Protein AF-F2U493-F1 (afdb_monomer_lite)

Foldseek 3Di:
DPVVVVVVVVVVVVVVVVPDQAFDFDQDPVRDTDTHGPDPPDFDQDPHDGPVVVVVVVVVVVVVVVVVVVVVVVVVVVVLVVVLVVCLVVLNPCNCVSDVVVCVVVQWDWDQPPPNSVNPIWTFAKKAFQAQDQPQAQVVLVVQQDPDWDDGSPDLDITGDSQQQFFFQKKKKAKPVRWIFIFGRLRVRGHRNVVSVPADFQDPPDFSKTDTPDTDADDDPQFFASIKTAQHQAPPPDPWGTFGDIFGADPPRHTQEQHNPDQGGGPTHPPDDDDCNFCHRHGRTHPDDHSIMMTMIGD

Secondary structure (DSSP, 8-state):
--HHHHHHHHHHHHHHHTTS---EEEE-TTS-EEEE-SSTTS--EETTEEHHHHHHHHHHHHHHHHHHHHHHHHHHHHHHHHHHHHHHHTT---HHHH-HHHHHHTT--EE-SSTTTTTS-EEEEEEEE-SS---S-TT-HHHHHS---BS-SSSSS-EE-GGGGS--S-EEEEETTS-EEEETTSSTT--HHHHHHHS-SSB-SS--EE--SEEE----TTPPPS-EEESBPP--SSSPPPP-SEEEEEGGGEEE-SS--STTSSS---SSS-----S-STTS-SPPPTT-EEEEEE-

Organism: Salpingoeca rosetta (strain ATCC 50818 / BSB-021) (NCBI:txid946362)

Radius of gyration: 37.13 Å; chains: 1; bounding box: 102×48×107 Å

Structure (mmCIF, N/CA/C/O backbone):
data_AF-F2U493-F1
#
_entry.id   AF-F2U493-F1
#
loop_
_atom_site.group_PDB
_atom_site.id
_atom_site.type_symbol
_atom_site.label_atom_id
_atom_site.label_alt_id
_atom_site.label_comp_id
_atom_site.label_asym_id
_atom_site.label_entity_id
_atom_site.label_seq_id
_atom_site.pdbx_PDB_ins_code
_atom_site.Cartn_x
_atom_site.Cartn_y
_atom_site.Cartn_z
_atom_site.occupancy
_atom_site.B_iso_or_equiv
_atom_site.auth_seq_id
_atom_site.auth_comp_id
_atom_site.auth_asym_id
_atom_site.auth_atom_id
_atom_site.pdbx_PDB_model_num
ATOM 1 N N . MET A 1 1 ? -74.660 17.814 80.418 1.00 48.59 1 MET A N 1
ATOM 2 C CA . MET A 1 1 ? -73.242 17.849 80.848 1.00 48.59 1 MET A CA 1
ATOM 3 C C . MET A 1 1 ? -72.305 16.947 80.026 1.00 48.59 1 MET A C 1
ATOM 5 O O . MET A 1 1 ? -71.136 16.863 80.357 1.00 48.59 1 MET A O 1
ATOM 9 N N . THR A 1 2 ? -72.744 16.334 78.919 1.00 44.41 2 THR A N 1
ATOM 10 C CA . THR A 1 2 ? -71.912 15.434 78.084 1.00 44.41 2 THR A CA 1
ATOM 11 C C . THR A 1 2 ? -71.325 16.088 76.825 1.00 44.41 2 THR A C 1
ATOM 13 O O . THR A 1 2 ? -70.341 15.598 76.289 1.00 44.41 2 THR A O 1
ATOM 16 N N . LYS A 1 3 ? -71.855 17.234 76.371 1.00 41.31 3 LYS A N 1
ATOM 17 C CA . LYS A 1 3 ? -71.354 17.938 75.170 1.00 41.31 3 LYS A CA 1
ATOM 18 C C . LYS A 1 3 ? -70.096 18.789 75.409 1.00 41.31 3 LYS A C 1
ATOM 20 O O . LYS A 1 3 ? -69.370 19.062 74.465 1.00 41.31 3 LYS A O 1
ATOM 25 N N . MET A 1 4 ? -69.811 19.168 76.658 1.00 44.09 4 MET A N 1
ATOM 26 C CA . MET A 1 4 ? -68.617 19.959 77.002 1.00 44.09 4 MET A CA 1
ATOM 27 C C . MET A 1 4 ? -67.343 19.109 77.122 1.00 44.09 4 MET A C 1
ATOM 29 O O . MET A 1 4 ? -66.263 19.606 76.832 1.00 44.09 4 MET A O 1
ATOM 33 N N . PHE A 1 5 ? -67.455 17.821 77.461 1.00 50.62 5 PHE A N 1
ATOM 34 C CA . PHE A 1 5 ? -66.285 16.940 77.567 1.00 50.62 5 PHE A CA 1
ATOM 35 C C . PHE A 1 5 ? -65.708 16.538 76.203 1.00 50.62 5 PHE A C 1
ATOM 37 O O . PHE A 1 5 ? -64.490 16.463 76.073 1.00 50.62 5 PHE A O 1
ATOM 44 N N . ALA A 1 6 ? -66.553 16.363 75.180 1.00 49.72 6 ALA A N 1
ATOM 45 C CA . ALA A 1 6 ? -66.119 15.994 73.829 1.00 49.72 6 ALA A CA 1
ATOM 46 C C . ALA A 1 6 ? -65.358 17.123 73.107 1.00 49.72 6 ALA A C 1
ATOM 48 O O . ALA A 1 6 ? -64.403 16.864 72.382 1.00 49.72 6 ALA A O 1
ATOM 49 N N . ALA A 1 7 ? -65.736 18.386 73.335 1.00 51.41 7 ALA A N 1
ATOM 50 C CA . ALA A 1 7 ? -65.049 19.529 72.731 1.00 51.41 7 ALA A CA 1
ATOM 51 C C . ALA A 1 7 ? -63.642 19.736 73.320 1.00 51.41 7 ALA A C 1
ATOM 53 O O . ALA A 1 7 ? -62.703 20.034 72.590 1.00 51.41 7 ALA A O 1
ATOM 54 N N . VAL A 1 8 ? -63.472 19.513 74.628 1.00 61.00 8 VAL A N 1
ATOM 55 C CA . VAL A 1 8 ? -62.172 19.667 75.302 1.00 61.00 8 VAL A CA 1
ATOM 56 C C . VAL A 1 8 ? -61.206 18.536 74.931 1.00 61.00 8 VAL A C 1
ATOM 58 O O . VAL A 1 8 ? -60.018 18.790 74.754 1.00 61.00 8 VAL A O 1
ATOM 61 N N . THR A 1 9 ? -61.696 17.308 74.723 1.00 58.12 9 THR A N 1
ATOM 62 C CA . THR A 1 9 ? -60.850 16.198 74.242 1.00 58.12 9 THR A CA 1
ATOM 63 C C . THR A 1 9 ? -60.440 16.365 72.780 1.00 58.12 9 THR A C 1
ATOM 65 O O . THR A 1 9 ? -59.296 16.069 72.449 1.00 58.12 9 THR A O 1
ATOM 68 N N . LEU A 1 10 ? -61.313 16.901 71.919 1.00 53.25 10 LEU A N 1
ATOM 69 C CA . LEU A 1 10 ? -60.969 17.184 70.521 1.00 53.25 10 LEU A CA 1
ATOM 70 C C . LEU A 1 10 ? -59.916 18.300 70.407 1.00 53.25 10 LEU A C 1
ATOM 72 O O . LEU A 1 10 ? -58.981 18.181 69.624 1.00 53.25 10 LEU A O 1
ATOM 76 N N . VAL A 1 11 ? -60.028 19.357 71.221 1.00 58.56 11 VAL A N 1
ATOM 77 C CA . VAL A 1 11 ? -59.059 20.469 71.238 1.00 58.56 11 VAL A CA 1
ATOM 78 C C . VAL A 1 11 ? -57.709 20.029 71.812 1.00 58.56 11 VAL A C 1
ATOM 80 O O . VAL A 1 11 ? -56.676 20.407 71.272 1.00 58.56 11 VAL A O 1
ATOM 83 N N . LEU A 1 12 ? -57.686 19.169 72.836 1.00 56.34 12 LEU A N 1
ATOM 84 C CA . LEU A 1 12 ? -56.435 18.608 73.361 1.00 56.34 12 LEU A CA 1
ATOM 85 C C . LEU A 1 12 ? -55.773 17.621 72.384 1.00 56.34 12 LEU A C 1
ATOM 87 O O . LEU A 1 12 ? -54.551 17.638 72.257 1.00 56.34 12 LEU A O 1
ATOM 91 N N . ALA A 1 13 ? -56.556 16.827 71.645 1.00 52.78 13 ALA A N 1
ATOM 92 C CA . ALA A 1 13 ? -56.040 15.960 70.582 1.00 52.78 13 ALA A CA 1
ATOM 93 C C . ALA A 1 13 ? -55.496 16.764 69.383 1.00 52.78 13 ALA A C 1
ATOM 95 O O . ALA A 1 13 ? -54.455 16.417 68.829 1.00 52.78 13 ALA A O 1
ATOM 96 N N . LEU A 1 14 ? -56.146 17.877 69.023 1.00 52.59 14 LEU A N 1
ATOM 97 C CA . LEU A 1 14 ? -55.679 18.791 67.973 1.00 52.59 14 LEU A CA 1
ATOM 98 C C . LEU A 1 14 ? -54.444 19.602 68.403 1.00 52.59 14 LEU A C 1
ATOM 100 O O . LEU A 1 14 ? -53.561 19.836 67.584 1.00 52.59 14 LEU A O 1
ATOM 104 N N . CYS A 1 15 ? -54.321 19.966 69.684 1.00 49.84 15 CYS A N 1
ATOM 105 C CA . CYS A 1 15 ? -53.108 20.593 70.220 1.00 49.84 15 CYS A CA 1
ATOM 106 C C . CYS A 1 15 ? -51.917 19.624 70.303 1.00 49.84 15 CYS A C 1
ATOM 108 O O . CYS A 1 15 ? -50.780 20.069 70.187 1.00 49.84 15 CYS A O 1
ATOM 110 N N . TRP A 1 16 ? -52.147 18.316 70.456 1.00 50.25 16 TRP A N 1
ATOM 111 C CA . TRP A 1 16 ? -51.077 17.310 70.394 1.00 50.25 16 TRP A CA 1
ATOM 112 C C . TRP A 1 16 ? -50.557 17.075 68.968 1.00 50.25 16 TRP A C 1
ATOM 114 O O . TRP A 1 16 ? -49.369 16.820 68.792 1.00 50.25 16 TRP A O 1
ATOM 124 N N . LEU A 1 17 ? -51.401 17.241 67.944 1.00 46.03 17 LEU A N 1
ATOM 125 C CA . LEU A 1 17 ? -50.988 17.191 66.532 1.00 46.03 17 LEU A CA 1
ATOM 126 C C . LEU A 1 17 ? -50.203 18.437 66.078 1.00 46.03 17 LEU A C 1
ATOM 128 O O . LEU A 1 17 ? -49.481 18.369 65.089 1.00 46.03 17 LEU A O 1
ATOM 132 N N . ALA A 1 18 ? -50.303 19.555 66.804 1.00 47.12 18 ALA A N 1
ATOM 133 C CA . ALA A 1 18 ? -49.623 20.814 66.479 1.00 47.12 18 ALA A CA 1
ATOM 134 C C . ALA A 1 18 ? -48.226 20.973 67.121 1.00 47.12 18 ALA A C 1
ATOM 136 O O . ALA A 1 18 ? -47.561 21.978 66.884 1.00 47.12 18 ALA A O 1
ATOM 137 N N . CYS A 1 19 ? -47.776 19.998 67.920 1.00 45.44 19 CYS A N 1
ATOM 138 C CA . CYS A 1 19 ? -46.483 20.027 68.618 1.00 45.44 19 CYS A CA 1
ATOM 139 C C . CYS A 1 19 ? -45.485 18.970 68.116 1.00 45.44 19 CYS A C 1
ATOM 141 O O . CYS A 1 19 ? -44.508 18.680 68.805 1.00 45.44 19 CYS A O 1
ATOM 143 N N . VAL A 1 20 ? -45.698 18.395 66.930 1.00 53.00 20 VAL A N 1
ATOM 144 C CA . VAL A 1 20 ? -44.609 17.705 66.225 1.00 53.00 20 VAL A CA 1
ATOM 145 C C . VAL A 1 20 ? -43.801 18.798 65.517 1.00 53.00 20 VAL A C 1
ATOM 147 O O . VAL A 1 20 ? -44.415 19.573 64.784 1.00 53.00 20 VAL A O 1
ATOM 150 N N . PRO A 1 21 ? -42.478 18.931 65.741 1.00 55.22 21 PRO A N 1
ATOM 151 C CA . PRO A 1 21 ? -41.644 19.893 65.022 1.00 55.22 21 PRO A CA 1
ATOM 152 C C . PRO A 1 21 ? -41.795 19.638 63.520 1.00 55.22 21 PRO A C 1
ATOM 154 O O . PRO A 1 21 ? -41.327 18.634 62.991 1.00 55.22 21 PRO A O 1
ATOM 157 N N . GLY A 1 22 ? -42.592 20.485 62.872 1.00 54.22 22 GLY A N 1
ATOM 158 C CA . GLY A 1 22 ? -43.127 20.225 61.546 1.00 54.22 22 GLY A CA 1
ATOM 159 C C . GLY A 1 22 ? -42.082 20.485 60.476 1.00 54.22 22 GLY A C 1
ATOM 160 O O . GLY A 1 22 ? -41.456 21.544 60.461 1.00 54.22 22 GLY A O 1
ATOM 161 N N . ALA A 1 23 ? -41.927 19.531 59.562 1.00 58.34 23 ALA A N 1
ATOM 162 C CA . ALA A 1 23 ? -41.201 19.740 58.322 1.00 58.34 23 ALA A CA 1
ATOM 163 C C . ALA A 1 23 ? -41.760 20.980 57.600 1.00 58.34 23 ALA A C 1
ATOM 165 O O . ALA A 1 23 ? -42.966 21.082 57.356 1.00 58.34 23 ALA A O 1
ATOM 166 N N . ILE A 1 24 ? -40.893 21.939 57.277 1.00 71.00 24 ILE A N 1
ATOM 167 C CA . ILE A 1 24 ? -41.276 23.131 56.520 1.00 71.00 24 ILE A CA 1
ATOM 168 C C . ILE A 1 24 ? -41.187 22.777 55.039 1.00 71.00 24 ILE A C 1
ATOM 170 O O . ILE A 1 24 ? -40.100 22.506 54.533 1.00 71.00 24 ILE A O 1
ATOM 174 N N . LEU A 1 25 ? -42.324 22.800 54.346 1.00 65.25 25 LEU A N 1
ATOM 175 C CA . LEU A 1 25 ? -42.384 22.736 52.888 1.00 65.25 25 LEU A CA 1
ATOM 176 C C . LEU A 1 25 ? -42.193 24.151 52.339 1.00 65.25 25 LEU A C 1
ATOM 178 O O . LEU A 1 25 ? -42.996 25.041 52.625 1.00 65.25 25 LEU A O 1
ATOM 182 N N . ARG A 1 26 ? -41.133 24.375 51.566 1.00 77.94 26 ARG A N 1
ATOM 183 C CA . ARG A 1 26 ? -40.866 25.651 50.900 1.00 77.94 26 ARG A CA 1
ATOM 184 C C . ARG A 1 26 ? -40.518 25.398 49.446 1.00 77.94 26 ARG A C 1
ATOM 186 O O . ARG A 1 26 ? -39.638 24.604 49.167 1.00 77.94 26 ARG A O 1
ATOM 193 N N . GLU A 1 27 ? -41.166 26.096 48.532 1.00 71.81 27 GLU A N 1
ATOM 194 C CA . GLU A 1 27 ? -40.738 26.125 47.137 1.00 71.81 27 GLU A CA 1
ATOM 195 C C . GLU A 1 27 ? -39.590 27.137 46.990 1.00 71.81 27 GLU A C 1
ATOM 197 O O . GLU A 1 27 ? -39.661 28.242 47.545 1.00 71.81 27 GLU A O 1
ATOM 202 N N . ASP A 1 28 ? -38.495 26.745 46.341 1.00 82.12 28 ASP A N 1
ATOM 203 C CA . ASP A 1 28 ? -37.402 27.664 46.025 1.00 82.12 28 ASP A CA 1
ATOM 204 C C . ASP A 1 28 ? -37.716 28.534 44.799 1.00 82.12 28 ASP A C 1
ATOM 206 O O . ASP A 1 28 ? -38.781 28.446 44.188 1.00 82.12 28 ASP A O 1
ATOM 210 N N . ASN A 1 29 ? -36.787 29.425 44.452 1.00 88.25 29 ASN A N 1
ATOM 211 C CA . ASN A 1 29 ? -36.971 30.357 43.339 1.00 88.25 29 ASN A CA 1
ATOM 212 C C . ASN A 1 29 ? -36.984 29.665 41.961 1.00 88.25 29 ASN A C 1
ATOM 214 O O . ASN A 1 29 ? -37.372 30.303 40.984 1.00 88.25 29 ASN A O 1
ATOM 218 N N . ASP A 1 30 ? -36.581 28.392 41.887 1.00 83.94 30 ASP A N 1
ATOM 219 C CA . ASP A 1 30 ? -36.548 27.582 40.666 1.00 83.94 30 ASP A CA 1
ATOM 220 C C . ASP A 1 30 ? -37.773 26.649 40.556 1.00 83.94 30 ASP A C 1
ATOM 222 O O . ASP A 1 30 ? -37.852 25.830 39.638 1.00 83.94 30 ASP A O 1
ATOM 226 N N . GLY A 1 31 ? -38.737 26.761 41.479 1.00 79.88 31 GLY A N 1
ATOM 227 C CA . GLY A 1 31 ? -39.950 25.942 41.506 1.00 79.88 31 GLY A CA 1
ATOM 228 C C . GLY A 1 31 ? -39.755 24.549 42.114 1.00 79.88 31 GLY A C 1
ATOM 229 O O . GLY A 1 31 ? -40.555 23.644 41.868 1.00 79.88 31 GLY A O 1
ATOM 230 N N . ARG A 1 32 ? -38.674 24.317 42.873 1.00 73.50 32 ARG A N 1
ATOM 231 C CA . ARG A 1 32 ? -38.414 23.026 43.530 1.00 73.50 32 ARG A CA 1
ATOM 232 C C . ARG A 1 32 ? -38.977 23.028 44.941 1.00 73.50 32 ARG A C 1
ATOM 234 O O . ARG A 1 32 ? -38.744 23.950 45.717 1.00 73.50 32 ARG A O 1
ATOM 241 N N . LEU A 1 33 ? -39.668 21.952 45.305 1.00 68.06 33 LEU A N 1
ATOM 242 C CA . LEU A 1 33 ? -40.178 21.756 46.658 1.00 68.06 33 LEU A CA 1
ATOM 243 C C . LEU A 1 33 ? -39.038 21.307 47.592 1.00 68.06 33 LEU A C 1
ATOM 245 O O . LEU A 1 33 ? -38.534 20.193 47.479 1.00 68.06 33 LEU A O 1
ATOM 249 N N . ILE A 1 34 ? -38.640 22.165 48.526 1.00 71.75 34 ILE A N 1
ATOM 250 C CA . ILE A 1 34 ? -37.668 21.885 49.585 1.00 71.75 34 ILE A CA 1
ATOM 251 C C . ILE A 1 34 ? -38.425 21.501 50.855 1.00 71.75 34 ILE A C 1
ATOM 253 O O . ILE A 1 34 ? -39.226 22.277 51.378 1.00 71.75 34 ILE A O 1
ATOM 257 N N . VAL A 1 35 ? -38.139 20.310 51.379 1.00 69.50 35 VAL A N 1
ATOM 258 C CA . VAL A 1 35 ? -38.628 19.860 52.685 1.00 69.50 35 VAL A CA 1
ATOM 259 C C . VAL A 1 35 ? -37.506 20.042 53.698 1.00 69.50 35 VAL A C 1
ATOM 261 O O . VAL A 1 35 ? -36.501 19.343 53.633 1.00 69.50 35 VAL A O 1
ATOM 264 N N . ASN A 1 36 ? -37.650 20.999 54.613 1.00 67.12 36 ASN A N 1
ATOM 265 C CA . ASN A 1 36 ? -36.651 21.258 55.645 1.00 67.12 36 ASN A CA 1
ATOM 266 C C . ASN A 1 36 ? -37.124 20.651 56.971 1.00 67.12 36 ASN A C 1
ATOM 268 O O . ASN A 1 36 ? -38.100 21.127 57.560 1.00 67.12 36 ASN A O 1
ATOM 272 N N . THR A 1 37 ? -36.470 19.579 57.416 1.00 70.25 37 THR A N 1
ATOM 273 C CA . THR A 1 37 ? -36.728 18.958 58.719 1.00 70.25 37 THR A CA 1
ATOM 274 C C . THR A 1 37 ? -35.815 19.589 59.768 1.00 70.25 37 THR A C 1
ATOM 276 O O . THR A 1 37 ? -34.659 19.909 59.506 1.00 70.25 37 THR A O 1
ATOM 279 N N . THR A 1 38 ? -36.318 19.796 60.986 1.00 71.44 38 THR A N 1
ATOM 280 C CA . THR A 1 38 ? -35.490 20.290 62.104 1.00 71.44 38 THR A CA 1
ATOM 281 C C . THR A 1 38 ? -34.504 19.245 62.624 1.00 71.44 38 THR A C 1
ATOM 283 O O . THR A 1 38 ? -33.601 19.586 63.383 1.00 71.44 38 THR A O 1
ATOM 286 N N . ASP A 1 39 ? -34.683 17.986 62.226 1.00 73.94 39 ASP A N 1
ATOM 287 C CA . ASP A 1 39 ? -33.807 16.867 62.540 1.00 73.94 39 ASP A CA 1
ATOM 288 C C . ASP A 1 39 ? -33.459 16.130 61.234 1.00 73.94 39 ASP A C 1
ATOM 290 O O . ASP A 1 39 ? -34.358 15.555 60.607 1.00 73.94 39 ASP A O 1
ATOM 294 N N . PRO A 1 40 ? -32.189 16.149 60.789 1.00 69.25 40 PRO A N 1
ATOM 295 C CA . PRO A 1 40 ? -31.770 15.471 59.564 1.00 69.25 40 PRO A CA 1
ATOM 296 C C . PRO A 1 40 ? -31.871 13.941 59.661 1.00 69.25 40 PRO A C 1
ATOM 298 O O . PRO A 1 40 ? -31.763 13.274 58.638 1.00 69.25 40 PRO A O 1
ATOM 301 N N . THR A 1 41 ? -32.079 13.386 60.861 1.00 76.50 41 THR A N 1
ATOM 302 C CA . THR A 1 41 ? -32.225 11.940 61.085 1.00 76.50 41 THR A CA 1
ATOM 303 C C . THR A 1 41 ? -33.674 11.451 61.034 1.00 76.50 41 THR A C 1
ATOM 305 O O . THR A 1 41 ? -33.908 10.243 61.084 1.00 76.50 41 THR A O 1
ATOM 308 N N . GLN A 1 42 ? -34.656 12.357 60.932 1.00 77.19 42 GLN A N 1
ATOM 309 C CA . GLN A 1 42 ? -36.057 11.966 60.789 1.00 77.19 42 GLN A CA 1
ATOM 310 C C . GLN A 1 42 ? -36.418 11.684 59.324 1.00 77.19 42 GLN A C 1
ATOM 312 O O . GLN A 1 42 ? -36.251 12.571 58.482 1.00 77.19 42 GLN A O 1
ATOM 317 N N . PRO A 1 43 ? -36.991 10.501 59.029 1.00 74.31 43 PRO A N 1
ATOM 318 C CA . PRO A 1 43 ? -37.395 10.141 57.679 1.00 74.31 43 PRO A CA 1
ATOM 319 C C . PRO A 1 43 ? -38.544 11.032 57.202 1.00 74.31 43 PRO A C 1
ATOM 321 O O . PRO A 1 43 ? -39.536 11.249 57.908 1.00 74.31 43 PRO A O 1
ATOM 324 N N . VAL A 1 44 ? -38.426 11.538 55.975 1.00 78.88 44 VAL A N 1
ATOM 325 C CA . VAL A 1 44 ? -39.469 12.349 55.341 1.00 78.88 44 VAL A CA 1
ATOM 326 C C . VAL A 1 44 ? -40.420 11.413 54.614 1.00 78.88 44 VAL A C 1
ATOM 328 O O . VAL A 1 44 ? -40.135 10.952 53.511 1.00 78.88 44 VAL A O 1
ATOM 331 N N . LEU A 1 45 ? -41.569 11.146 55.233 1.00 76.00 45 LEU A N 1
ATOM 332 C CA . LEU A 1 45 ? -42.597 10.298 54.642 1.00 76.00 45 LEU A CA 1
ATOM 333 C C . LEU A 1 45 ? -43.530 11.116 53.740 1.00 76.00 45 LEU A C 1
ATOM 335 O O . LEU A 1 45 ? -44.301 11.945 54.223 1.00 76.00 45 LEU A O 1
ATOM 339 N N . VAL A 1 46 ? -43.535 10.834 52.439 1.00 75.88 46 VAL A N 1
ATOM 340 C CA . VAL A 1 46 ? -44.547 11.334 51.496 1.00 75.88 46 VAL A CA 1
ATOM 341 C C . VAL A 1 46 ? -45.465 10.172 51.143 1.00 75.88 46 VAL A C 1
ATOM 343 O O . VAL A 1 46 ? -45.034 9.184 50.559 1.00 75.88 46 VAL A O 1
ATOM 346 N N . ASN A 1 47 ? -46.739 10.255 51.544 1.00 79.81 47 ASN A N 1
ATOM 347 C CA . ASN A 1 47 ? -47.715 9.162 51.403 1.00 79.81 47 ASN A CA 1
ATOM 348 C C . ASN A 1 47 ? -47.250 7.826 52.021 1.00 79.81 47 ASN A C 1
ATOM 350 O O . ASN A 1 47 ? -47.560 6.754 51.507 1.00 79.81 47 ASN A O 1
ATOM 354 N N . GLY A 1 48 ? -46.505 7.891 53.129 1.00 80.94 48 GLY A N 1
ATOM 355 C CA . GLY A 1 48 ? -45.969 6.711 53.814 1.00 80.94 48 GLY A CA 1
ATOM 356 C C . GLY A 1 48 ? -44.682 6.142 53.208 1.00 80.94 48 GLY A C 1
ATOM 357 O O . GLY A 1 48 ? -44.202 5.129 53.703 1.00 80.94 48 GLY A O 1
ATOM 358 N N . VAL A 1 49 ? -44.115 6.784 52.181 1.00 74.88 49 VAL A N 1
ATOM 359 C CA . VAL A 1 49 ? -42.832 6.406 51.571 1.00 74.88 49 VAL A CA 1
ATOM 360 C C . VAL A 1 49 ? -41.734 7.338 52.065 1.00 74.88 49 VAL A C 1
ATOM 362 O O . VAL A 1 49 ? -41.881 8.555 51.965 1.00 74.88 49 VAL A O 1
ATOM 365 N N . ASP A 1 50 ? -40.645 6.774 52.577 1.00 82.31 50 ASP A N 1
ATOM 366 C CA . ASP A 1 50 ? -39.462 7.525 52.995 1.00 82.31 50 ASP A CA 1
ATOM 367 C C . ASP A 1 50 ? -38.663 8.007 51.781 1.00 82.31 50 ASP A C 1
ATOM 369 O O . ASP A 1 50 ? -38.026 7.228 51.073 1.00 82.31 50 ASP A O 1
ATOM 373 N N . VAL A 1 51 ? -38.717 9.313 51.529 1.00 76.88 51 VAL A N 1
ATOM 374 C CA . VAL A 1 51 ? -38.048 9.943 50.386 1.00 76.88 51 VAL A CA 1
ATOM 375 C C . VAL A 1 51 ? -36.526 9.850 50.509 1.00 76.88 51 VAL A C 1
ATOM 377 O O . VAL A 1 51 ? -35.853 9.734 49.486 1.00 76.88 51 VAL A O 1
ATOM 380 N N . GLN A 1 52 ? -35.978 9.861 51.729 1.00 78.25 52 GLN A N 1
ATOM 381 C CA .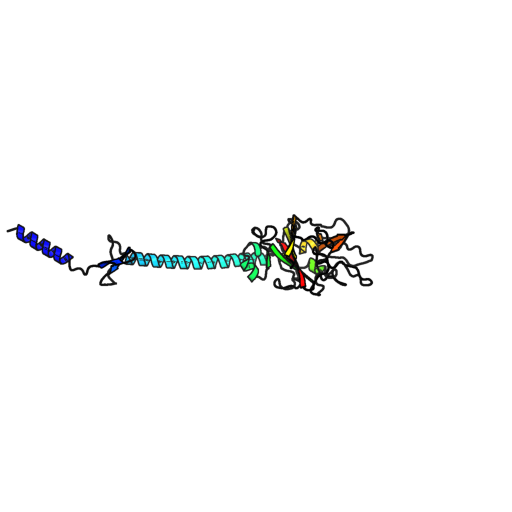 GLN A 1 52 ? -34.531 9.758 51.934 1.00 78.25 52 GLN A CA 1
ATOM 382 C C . GLN A 1 52 ? -34.027 8.356 51.585 1.00 78.25 52 GLN A C 1
ATOM 384 O O . GLN A 1 52 ? -33.027 8.231 50.882 1.00 78.25 52 GLN A O 1
ATOM 389 N N . ALA A 1 53 ? -34.761 7.315 51.993 1.00 81.38 53 ALA A N 1
ATOM 390 C CA . ALA A 1 53 ? -34.442 5.934 51.633 1.00 81.38 53 ALA A CA 1
ATOM 391 C C . ALA A 1 53 ? -34.457 5.726 50.108 1.00 81.38 53 ALA A C 1
ATOM 393 O O . ALA A 1 53 ? -33.518 5.164 49.552 1.00 81.38 53 ALA A O 1
ATOM 394 N N . VAL A 1 54 ? -35.467 6.264 49.413 1.00 79.69 54 VAL A N 1
ATOM 395 C CA . VAL A 1 54 ? -35.554 6.180 47.943 1.00 79.69 54 VAL A CA 1
ATOM 396 C C . VAL A 1 54 ? -34.416 6.943 47.257 1.00 79.69 54 VAL A C 1
ATOM 398 O O . VAL A 1 54 ? -33.874 6.471 46.262 1.00 79.69 54 VAL A O 1
ATOM 401 N N . GLN A 1 55 ? -34.031 8.119 47.763 1.00 81.19 55 GLN A N 1
ATOM 402 C CA . GLN A 1 55 ? -32.888 8.863 47.220 1.00 81.19 55 GLN A CA 1
ATOM 403 C C . GLN A 1 55 ? -31.568 8.111 47.403 1.00 81.19 55 GLN A C 1
ATOM 405 O O . GLN A 1 55 ? -30.723 8.149 46.509 1.00 81.19 55 GLN A O 1
ATOM 410 N N . GLN A 1 56 ? -31.398 7.425 48.532 1.00 86.69 56 GLN A N 1
ATOM 411 C CA . GLN A 1 56 ? -30.211 6.624 48.795 1.00 86.69 56 GLN A CA 1
ATOM 412 C C . GLN A 1 56 ? -30.140 5.403 47.868 1.00 86.69 56 GLN A C 1
ATOM 414 O O . GLN A 1 56 ? -29.112 5.205 47.227 1.00 86.69 56 GLN A O 1
ATOM 419 N N . GLU A 1 57 ? -31.245 4.670 47.695 1.00 90.31 57 GLU A N 1
ATOM 420 C CA . GLU A 1 57 ? -31.330 3.569 46.721 1.00 90.31 57 GLU A CA 1
ATOM 421 C C . GLU A 1 57 ? -31.038 4.045 45.288 1.00 90.31 57 GLU A C 1
ATOM 423 O O . GLU A 1 57 ? -30.361 3.359 44.524 1.00 90.31 57 GLU A O 1
ATOM 428 N N . LEU A 1 58 ? -31.513 5.238 44.912 1.00 86.25 58 LEU A N 1
ATOM 429 C CA . LEU A 1 58 ? -31.258 5.803 43.586 1.00 86.25 58 LEU A CA 1
ATOM 430 C C . LEU A 1 58 ? -29.772 6.131 43.371 1.00 86.25 58 LEU A C 1
ATOM 432 O O . LEU A 1 58 ? -29.259 5.926 42.271 1.00 86.25 58 LEU A O 1
ATOM 436 N N . HIS A 1 59 ? -29.091 6.639 44.402 1.00 87.31 59 HIS A N 1
ATOM 437 C CA . HIS A 1 59 ? -27.652 6.895 44.352 1.00 87.31 59 HIS A CA 1
ATOM 438 C C . HIS A 1 59 ? -26.847 5.596 44.262 1.00 87.31 59 HIS A C 1
ATOM 440 O O . HIS A 1 59 ? -25.968 5.501 43.411 1.00 87.31 59 HIS A O 1
ATOM 446 N N . GLU A 1 60 ? -27.198 4.578 45.050 1.00 92.75 60 GLU A N 1
ATOM 447 C CA . GLU A 1 60 ? -26.552 3.260 44.992 1.00 92.75 60 GLU A CA 1
ATOM 448 C C . GLU A 1 60 ? -26.710 2.614 43.604 1.00 92.75 60 GLU A C 1
ATOM 450 O O . GLU A 1 60 ? -25.735 2.134 43.028 1.00 92.75 60 GLU A O 1
ATOM 455 N N . LEU A 1 61 ? -27.906 2.693 43.006 1.00 88.81 61 LEU A N 1
ATOM 456 C CA . LEU A 1 61 ? -28.156 2.217 41.640 1.00 88.81 61 LEU A CA 1
ATOM 457 C C . LEU A 1 61 ? -27.373 2.995 40.574 1.00 88.81 61 LEU A C 1
ATOM 459 O O . LEU A 1 61 ? -26.959 2.413 39.570 1.00 88.81 61 LEU A O 1
ATOM 463 N N . GLN A 1 62 ? -27.194 4.309 40.745 1.00 92.00 62 GLN A N 1
ATOM 464 C CA . GLN A 1 62 ? -26.378 5.109 39.828 1.00 92.00 62 GLN A CA 1
ATOM 465 C C . GLN A 1 62 ? -24.901 4.723 39.900 1.00 92.00 62 GLN A C 1
ATOM 467 O O . GLN A 1 62 ? -24.272 4.578 38.850 1.00 92.00 62 GLN A O 1
ATOM 472 N N . ASP A 1 63 ? -24.375 4.524 41.106 1.00 93.00 63 ASP A N 1
ATOM 473 C CA . ASP A 1 63 ? -22.988 4.112 41.314 1.00 93.00 63 ASP A CA 1
ATOM 474 C C . ASP A 1 63 ? -22.743 2.706 40.741 1.00 93.00 63 ASP A C 1
ATOM 476 O O . ASP A 1 63 ? -21.767 2.497 40.017 1.00 93.00 63 ASP A O 1
ATOM 480 N N . GLU A 1 64 ? -23.673 1.766 40.952 1.00 93.69 64 GLU A N 1
ATOM 481 C CA . GLU A 1 64 ? -23.604 0.414 40.380 1.00 93.69 64 GLU A CA 1
ATOM 482 C C . GLU A 1 64 ? -23.645 0.441 38.841 1.00 93.69 64 GLU A C 1
ATOM 484 O O . GLU A 1 64 ? -22.839 -0.216 38.176 1.00 93.69 64 GLU A O 1
ATOM 489 N N . LEU A 1 65 ? -24.524 1.255 38.244 1.00 88.19 65 LEU A N 1
ATOM 490 C CA . LEU A 1 65 ? -24.578 1.443 36.789 1.00 88.19 65 LEU A CA 1
ATOM 491 C C . LEU A 1 65 ? -23.286 2.038 36.225 1.00 88.19 65 LEU A C 1
ATOM 493 O O . LEU A 1 65 ? -22.863 1.665 35.127 1.00 88.19 65 LEU A O 1
ATOM 497 N N . GLN A 1 66 ? -22.667 2.974 36.943 1.00 90.94 66 GLN A N 1
ATOM 498 C CA . GLN A 1 66 ? -21.416 3.580 36.511 1.00 90.94 66 GLN A CA 1
ATOM 499 C C . GLN A 1 66 ? -20.262 2.576 36.583 1.00 90.94 66 GLN A C 1
ATOM 501 O O . GLN A 1 66 ? -19.508 2.457 35.617 1.00 90.94 66 GLN A O 1
ATOM 506 N N . GLN A 1 67 ? -20.194 1.784 37.653 1.00 91.38 67 GLN A N 1
ATOM 507 C CA . GLN A 1 67 ? -19.208 0.717 37.796 1.00 91.38 67 GLN A CA 1
ATOM 508 C C . GLN A 1 67 ? -19.357 -0.352 36.701 1.00 91.38 67 GLN A C 1
ATOM 510 O O . GLN A 1 67 ? -18.376 -0.702 36.045 1.00 91.38 67 GLN A O 1
ATOM 515 N N . LEU A 1 68 ? -20.583 -0.810 36.422 1.00 85.94 68 LEU A N 1
ATOM 516 C CA . LEU A 1 68 ? -20.849 -1.769 35.341 1.00 85.94 68 LEU A CA 1
ATOM 517 C C . LEU A 1 68 ? -20.430 -1.228 33.971 1.00 85.94 68 LEU A C 1
ATOM 519 O O . LEU A 1 68 ? -19.907 -1.966 33.135 1.00 85.94 68 LEU A O 1
ATOM 523 N N . ARG A 1 69 ? -20.628 0.072 33.731 1.00 85.62 69 ARG A N 1
ATOM 524 C CA . ARG A 1 69 ? -20.210 0.717 32.483 1.00 85.62 69 ARG A CA 1
ATOM 525 C C . ARG A 1 69 ? -18.690 0.744 32.335 1.00 85.62 69 ARG A C 1
ATOM 527 O O . ARG A 1 69 ? -18.187 0.511 31.236 1.00 85.62 69 ARG A O 1
ATOM 534 N N . GLU A 1 70 ? -17.968 1.019 33.417 1.00 84.00 70 GLU A N 1
ATOM 535 C CA . GLU A 1 70 ? -16.502 0.998 33.437 1.00 84.00 70 GLU A CA 1
ATOM 536 C C . GLU A 1 70 ? -15.956 -0.422 33.217 1.00 84.00 70 GLU A C 1
ATOM 538 O O . GLU A 1 70 ? -15.055 -0.618 32.396 1.00 84.00 70 GLU A O 1
ATOM 543 N N . GLU A 1 71 ? -16.551 -1.430 33.861 1.00 80.12 71 GLU A N 1
ATOM 544 C CA . GLU A 1 71 ? -16.204 -2.843 33.660 1.00 80.12 71 GLU A CA 1
ATOM 545 C C . GLU A 1 71 ? -16.464 -3.307 32.219 1.00 80.12 71 GLU A C 1
ATOM 547 O O . GLU A 1 71 ? -15.614 -3.961 31.601 1.00 80.12 71 GLU A O 1
ATOM 552 N N . GLN A 1 72 ? -17.604 -2.927 31.638 1.00 72.31 72 GLN A N 1
ATOM 553 C CA . GLN A 1 72 ? -17.944 -3.270 30.258 1.00 72.31 72 GLN A CA 1
ATOM 554 C C . GLN A 1 72 ? -16.961 -2.634 29.264 1.00 72.31 72 GLN A C 1
ATOM 556 O O . GLN A 1 72 ? -16.465 -3.305 28.358 1.00 72.31 72 GLN A O 1
ATOM 561 N N . MET A 1 73 ? -16.584 -1.373 29.487 1.00 68.50 73 MET A N 1
ATOM 562 C CA . MET A 1 73 ? -15.608 -0.667 28.655 1.00 68.50 73 MET A CA 1
ATOM 563 C C . MET A 1 73 ? -14.201 -1.293 28.745 1.00 68.50 73 MET A C 1
ATOM 565 O O . MET A 1 73 ? -13.483 -1.382 27.742 1.00 68.50 73 MET A O 1
ATOM 569 N N . MET A 1 74 ? -13.807 -1.795 29.920 1.00 69.50 74 MET A N 1
ATOM 570 C CA . MET A 1 74 ? -12.546 -2.525 30.105 1.00 69.50 74 MET A CA 1
ATOM 571 C C . MET A 1 74 ? -12.563 -3.893 29.396 1.00 69.50 74 MET A C 1
ATOM 573 O O . MET A 1 74 ? -11.579 -4.302 28.768 1.00 69.50 74 MET A O 1
ATOM 577 N N . THR A 1 75 ? -13.704 -4.582 29.431 1.00 66.56 75 THR A N 1
ATOM 578 C CA . THR A 1 75 ? -13.890 -5.893 28.791 1.00 66.56 75 THR A CA 1
ATOM 579 C C . THR A 1 75 ? -13.857 -5.780 27.263 1.00 66.56 75 THR A C 1
ATOM 581 O O . THR A 1 75 ? -13.121 -6.523 26.606 1.00 66.56 75 THR A O 1
ATOM 584 N N . ASP A 1 76 ? -14.540 -4.790 26.684 1.00 62.16 76 ASP A N 1
ATOM 585 C CA . ASP A 1 76 ? -14.491 -4.497 25.242 1.00 62.16 76 ASP A CA 1
ATOM 586 C C . ASP A 1 76 ? -13.075 -4.114 24.784 1.00 62.16 76 ASP A C 1
ATOM 588 O O . ASP A 1 76 ? -12.619 -4.475 23.690 1.00 62.16 76 ASP A O 1
ATOM 592 N N . THR A 1 77 ? -12.320 -3.436 25.655 1.00 64.56 77 THR A N 1
ATOM 593 C CA . THR A 1 77 ? -10.923 -3.098 25.377 1.00 64.56 77 THR A CA 1
ATOM 594 C C . THR A 1 77 ? -10.069 -4.356 25.220 1.00 64.56 77 THR A C 1
ATOM 596 O O . THR A 1 77 ? -9.366 -4.512 24.214 1.00 64.56 77 THR A O 1
ATOM 599 N N . THR A 1 78 ? -10.204 -5.282 26.169 1.00 66.25 78 THR A N 1
ATOM 600 C CA . THR A 1 78 ? -9.425 -6.524 26.246 1.00 66.25 78 THR A CA 1
ATOM 601 C C . THR A 1 78 ? -9.784 -7.500 25.123 1.00 66.25 78 THR A C 1
ATOM 603 O O . THR A 1 78 ? -8.903 -8.073 24.482 1.00 66.25 78 THR A O 1
ATOM 606 N N . THR A 1 79 ? -11.075 -7.641 24.814 1.00 62.56 79 THR A N 1
ATOM 607 C CA . THR A 1 79 ? -11.554 -8.564 23.771 1.00 62.56 79 THR A CA 1
ATOM 608 C C . THR A 1 79 ? -11.065 -8.131 22.388 1.00 62.56 79 THR A C 1
ATOM 610 O O . THR A 1 79 ? -10.468 -8.923 21.663 1.00 62.56 79 THR A O 1
ATOM 613 N N . GLY A 1 80 ? -11.161 -6.836 22.064 1.00 59.88 80 GLY A N 1
ATOM 614 C CA . GLY A 1 80 ? -10.607 -6.328 20.807 1.00 59.88 80 GLY A CA 1
ATOM 615 C C . GLY A 1 80 ? -9.072 -6.385 20.737 1.00 59.88 80 GLY A C 1
ATOM 616 O O . GLY A 1 80 ? -8.507 -6.343 19.646 1.00 59.88 80 GLY A O 1
ATOM 617 N N . GLN A 1 81 ? -8.364 -6.425 21.878 1.00 62.06 81 GLN A N 1
ATOM 618 C CA . GLN A 1 81 ? -6.902 -6.574 21.893 1.00 62.06 81 GLN A CA 1
ATOM 619 C C . GLN A 1 81 ? -6.531 -8.006 21.534 1.00 62.06 81 GLN A C 1
ATOM 621 O O . GLN A 1 81 ? -5.627 -8.212 20.731 1.00 62.06 81 GLN A O 1
ATOM 626 N N . LEU A 1 82 ? -7.258 -8.980 22.083 1.00 65.06 82 LEU A N 1
ATOM 627 C CA . LEU A 1 82 ? -7.086 -10.384 21.743 1.00 65.06 82 LEU A CA 1
ATOM 628 C C . LEU A 1 82 ? -7.396 -10.644 20.271 1.00 65.06 82 LEU A C 1
ATOM 630 O O . LEU A 1 82 ? -6.588 -11.302 19.628 1.00 65.06 82 LEU A O 1
ATOM 634 N N . ASP A 1 83 ? -8.469 -10.078 19.715 1.00 62.06 83 ASP A N 1
ATOM 635 C CA . ASP A 1 83 ? -8.803 -10.247 18.294 1.00 62.06 83 ASP A CA 1
ATOM 636 C C . ASP A 1 83 ? -7.771 -9.596 17.366 1.00 62.06 83 ASP A C 1
ATOM 638 O O . ASP A 1 83 ? -7.371 -10.193 16.364 1.00 62.06 83 ASP A O 1
ATOM 642 N N . ALA A 1 84 ? -7.275 -8.402 17.708 1.00 60.31 84 ALA A N 1
ATOM 643 C CA . ALA A 1 84 ? -6.205 -7.755 16.951 1.00 60.31 84 ALA A CA 1
ATOM 644 C C . ALA A 1 84 ? -4.892 -8.551 17.037 1.00 60.31 84 ALA A C 1
ATOM 646 O O . ALA A 1 84 ? -4.255 -8.791 16.012 1.00 60.31 84 ALA A O 1
ATOM 647 N N . LEU A 1 85 ? -4.509 -9.017 18.230 1.00 63.62 85 LEU A N 1
ATOM 648 C CA . LEU A 1 85 ? -3.315 -9.841 18.436 1.00 63.62 85 LEU A CA 1
ATOM 649 C C . LEU A 1 85 ? -3.429 -11.195 17.734 1.00 63.62 85 LEU A C 1
ATOM 651 O O . LEU A 1 85 ? -2.459 -11.638 17.127 1.00 63.62 85 LEU A O 1
ATOM 655 N N . TRP A 1 86 ? -4.603 -11.826 17.757 1.00 62.19 86 TRP A N 1
ATOM 656 C CA . TRP A 1 86 ? -4.874 -13.063 17.027 1.00 62.19 86 TRP A CA 1
ATOM 657 C C . TRP A 1 86 ? -4.844 -12.850 15.516 1.00 62.19 86 TRP A C 1
ATOM 659 O O . TRP A 1 86 ? -4.260 -13.662 14.802 1.00 62.19 86 TRP A O 1
ATOM 669 N N . SER A 1 87 ? -5.416 -11.750 15.020 1.00 60.97 87 SER A N 1
ATOM 670 C CA . SER A 1 87 ? -5.336 -11.366 13.608 1.00 60.97 87 SER A CA 1
ATOM 671 C C . SER A 1 87 ? -3.877 -11.183 13.186 1.00 60.97 87 SER A C 1
ATOM 673 O O . SER A 1 87 ? -3.458 -11.754 12.183 1.00 60.97 87 SER A O 1
ATOM 675 N N . VAL A 1 88 ? -3.074 -10.468 13.981 1.00 58.50 88 VAL A N 1
ATOM 676 C CA . VAL A 1 88 ? -1.636 -10.271 13.730 1.00 58.50 88 VAL A CA 1
ATOM 677 C C . VAL A 1 88 ? -0.865 -11.595 13.797 1.00 58.50 88 VAL A C 1
ATOM 679 O O . VAL A 1 88 ? -0.057 -11.871 12.911 1.00 58.50 88 VAL A O 1
ATOM 682 N N . ALA A 1 89 ? -1.128 -12.437 14.802 1.00 57.97 89 ALA A N 1
ATOM 683 C CA . ALA A 1 89 ? -0.470 -13.734 14.981 1.00 57.97 89 ALA A CA 1
ATOM 684 C C . ALA A 1 89 ? -0.796 -14.719 13.849 1.00 57.97 89 ALA A C 1
ATOM 686 O O . ALA A 1 89 ? 0.068 -15.486 13.431 1.00 57.97 89 ALA A O 1
ATOM 687 N N . ASN A 1 90 ? -2.013 -14.650 13.307 1.00 57.91 90 ASN A N 1
ATOM 688 C CA . ASN A 1 90 ?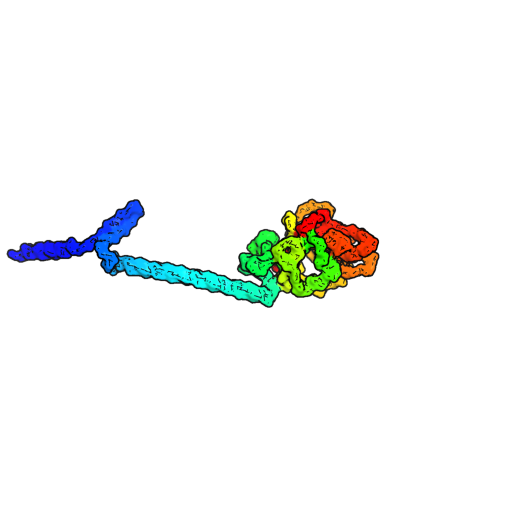 -2.458 -15.473 12.187 1.00 57.91 90 ASN A CA 1
ATOM 689 C C . ASN A 1 90 ? -2.199 -14.827 10.815 1.00 57.91 90 ASN A C 1
ATOM 691 O O . ASN A 1 90 ? -2.758 -15.292 9.823 1.00 57.91 90 ASN A O 1
ATOM 695 N N . GLY A 1 91 ? -1.433 -13.733 10.731 1.00 51.19 91 GLY A N 1
ATOM 696 C CA . GLY A 1 91 ? -1.102 -13.086 9.455 1.00 51.19 91 GLY A CA 1
ATOM 697 C C . GLY A 1 91 ? -2.293 -12.450 8.726 1.00 51.19 91 GLY A C 1
ATOM 698 O O . GLY A 1 91 ? -2.246 -12.259 7.515 1.00 51.19 91 GLY A O 1
ATOM 699 N N . HIS A 1 92 ? -3.373 -12.125 9.434 1.00 56.56 92 HIS A N 1
ATOM 700 C CA . HIS A 1 92 ? -4.514 -11.401 8.885 1.00 56.56 92 HIS A CA 1
ATOM 701 C C . HIS A 1 92 ? -4.274 -9.888 9.026 1.00 56.56 92 HIS A C 1
ATOM 703 O O . HIS A 1 92 ? -4.278 -9.344 10.133 1.00 56.56 92 HIS A O 1
ATOM 709 N N . SER A 1 93 ? -4.123 -9.184 7.900 1.00 56.31 93 SER A N 1
ATOM 710 C CA . SER A 1 93 ? -3.993 -7.716 7.818 1.00 56.31 93 SER A CA 1
ATOM 711 C C . SER A 1 93 ? -5.349 -7.012 7.953 1.00 56.31 93 SER A C 1
ATOM 713 O O . SER A 1 93 ? -5.732 -6.176 7.141 1.00 56.31 93 SER A O 1
ATOM 715 N N . ARG A 1 94 ? -6.127 -7.376 8.975 1.00 64.38 94 ARG A N 1
ATOM 716 C CA . ARG A 1 94 ? -7.428 -6.749 9.255 1.00 64.38 94 ARG A CA 1
ATOM 717 C C . ARG A 1 94 ? -7.356 -5.664 10.320 1.00 64.38 94 ARG A C 1
ATOM 719 O O . ARG A 1 94 ? -8.393 -5.129 10.702 1.00 64.38 94 ARG A O 1
ATOM 726 N N . VAL A 1 95 ? -6.160 -5.301 10.776 1.00 71.75 95 VAL A N 1
ATOM 727 C CA . VAL A 1 95 ? -5.971 -4.377 11.903 1.00 71.75 95 VAL A CA 1
ATOM 728 C C . VAL A 1 95 ? -6.674 -3.035 11.651 1.00 71.75 95 VAL A C 1
ATOM 730 O O . VAL A 1 95 ? -7.443 -2.582 12.500 1.00 71.75 95 VAL A O 1
ATOM 733 N N . CYS A 1 96 ? -6.540 -2.469 10.447 1.00 82.00 96 CYS A N 1
ATOM 734 C CA . CYS A 1 96 ? -7.235 -1.235 10.069 1.00 82.00 96 CYS A CA 1
ATOM 735 C C . CYS A 1 96 ? -8.763 -1.386 9.961 1.00 82.00 96 CYS A C 1
ATOM 737 O O . CYS A 1 96 ? -9.479 -0.409 10.146 1.00 82.00 96 CYS A O 1
ATOM 739 N N . SER A 1 97 ? -9.278 -2.591 9.693 1.00 74.06 97 SER A N 1
ATOM 740 C CA . SER A 1 97 ? -10.724 -2.849 9.591 1.00 74.06 97 SER A CA 1
ATOM 741 C C . SER A 1 97 ? -11.416 -3.068 10.940 1.00 74.06 97 SER A C 1
ATOM 743 O O . SER A 1 97 ? -12.627 -2.894 11.029 1.00 74.06 97 SER A O 1
ATOM 745 N N . VAL A 1 98 ? -10.665 -3.447 11.981 1.00 71.31 98 VAL A N 1
ATOM 746 C CA . VAL A 1 98 ? -11.216 -3.737 13.316 1.00 71.31 98 VAL A CA 1
ATOM 747 C C . VAL A 1 98 ? -11.151 -2.506 14.218 1.00 71.31 98 VAL A C 1
ATOM 749 O O . VAL A 1 98 ? -12.121 -2.202 14.905 1.00 71.31 98 VAL A O 1
ATOM 752 N N . ALA A 1 99 ? -10.023 -1.787 14.225 1.00 75.81 99 ALA A N 1
ATOM 753 C CA . ALA A 1 99 ? -9.843 -0.608 15.071 1.00 75.81 99 ALA A CA 1
ATOM 754 C C . ALA A 1 99 ? -8.705 0.295 14.545 1.00 75.81 99 ALA A C 1
ATOM 756 O O . ALA A 1 99 ? -7.545 0.071 14.902 1.00 75.81 99 ALA A O 1
ATOM 757 N N . PRO A 1 100 ? -9.003 1.344 13.750 1.00 73.06 100 PRO A N 1
ATOM 758 C CA . PRO A 1 100 ? -7.991 2.252 13.193 1.00 73.06 100 PRO A CA 1
ATOM 759 C C . PRO A 1 100 ? -7.090 2.899 14.256 1.00 73.06 100 PRO A C 1
ATOM 761 O O . PRO A 1 100 ? -5.882 3.015 14.067 1.00 73.06 100 PRO A O 1
ATOM 764 N N . GLU A 1 101 ? -7.654 3.254 15.412 1.00 74.44 101 GLU A N 1
ATOM 765 C CA . GLU A 1 101 ? -6.898 3.830 16.535 1.00 74.44 101 GLU A CA 1
ATOM 766 C C . GLU A 1 101 ? -5.882 2.839 17.126 1.00 74.44 101 GLU A C 1
ATOM 768 O O . GLU A 1 101 ? -4.791 3.227 17.541 1.00 74.44 101 GLU A O 1
ATOM 773 N N . ARG A 1 102 ? -6.204 1.539 17.122 1.00 72.88 102 ARG A N 1
ATOM 774 C CA . ARG A 1 102 ? -5.294 0.483 17.595 1.00 72.88 102 ARG A CA 1
ATOM 775 C C . ARG A 1 102 ? -4.274 0.088 16.543 1.00 72.88 102 ARG A C 1
ATOM 777 O O . ARG A 1 102 ? -3.161 -0.276 16.902 1.00 72.88 102 ARG A O 1
ATOM 784 N N . ALA A 1 103 ? -4.623 0.190 15.263 1.00 78.25 103 ALA A N 1
ATOM 785 C CA . ALA A 1 103 ? -3.666 0.012 14.180 1.00 78.25 103 ALA A CA 1
ATOM 786 C C . ALA A 1 103 ? -2.475 0.965 14.353 1.00 78.25 103 ALA A C 1
ATOM 788 O O . ALA A 1 103 ? -1.331 0.517 14.340 1.00 78.25 103 ALA A O 1
ATOM 789 N N . ALA A 1 104 ? -2.742 2.235 14.677 1.00 76.94 104 ALA A N 1
ATOM 790 C CA . ALA A 1 104 ? -1.696 3.207 14.982 1.00 76.94 104 ALA A CA 1
ATOM 791 C C . ALA A 1 104 ? -0.826 2.800 16.191 1.00 76.94 104 ALA A C 1
ATOM 793 O O . ALA A 1 104 ? 0.394 2.938 16.137 1.00 76.94 104 ALA A O 1
ATOM 794 N N . GLN A 1 105 ? -1.420 2.244 17.257 1.00 76.25 105 GLN A N 1
ATOM 795 C CA . GLN A 1 105 ? -0.670 1.731 18.420 1.00 76.25 105 GLN A CA 1
ATOM 796 C C . GLN A 1 105 ? 0.228 0.536 18.074 1.00 76.25 105 GLN A C 1
ATOM 798 O O . GLN A 1 105 ? 1.259 0.334 18.712 1.00 76.25 105 GLN A O 1
ATOM 803 N N . LEU A 1 106 ? -0.152 -0.247 17.063 1.00 77.19 106 LEU A N 1
ATOM 804 C CA . LEU A 1 106 ? 0.632 -1.367 16.540 1.00 77.19 106 LEU A CA 1
ATOM 805 C C . LEU A 1 106 ? 1.659 -0.934 15.481 1.00 77.19 106 LEU A C 1
ATOM 807 O O . LEU A 1 106 ? 2.347 -1.785 14.922 1.00 77.19 106 LEU A O 1
ATOM 811 N N . GLY A 1 107 ? 1.780 0.371 15.217 1.00 79.81 107 GLY A N 1
ATOM 812 C CA . GLY A 1 107 ? 2.682 0.913 14.204 1.00 79.81 107 GLY A CA 1
ATOM 813 C C . GLY A 1 107 ? 2.198 0.694 12.770 1.00 79.81 107 GLY A C 1
ATOM 814 O O . GLY A 1 107 ? 2.981 0.858 11.842 1.00 79.81 107 GLY A O 1
ATOM 815 N N . GLU A 1 108 ? 0.929 0.339 12.571 1.00 86.81 108 GLU A N 1
ATOM 816 C CA . GLU A 1 108 ? 0.316 0.205 11.250 1.00 86.81 108 GLU A CA 1
ATOM 817 C C . GLU A 1 108 ? -0.235 1.563 10.784 1.00 86.81 108 GLU A C 1
ATOM 819 O O . GLU A 1 108 ? -0.749 2.358 11.577 1.00 86.81 108 GLU A O 1
ATOM 824 N N . LYS A 1 109 ? -0.155 1.832 9.476 1.00 93.38 109 LYS A N 1
ATOM 825 C CA . LYS A 1 109 ? -0.737 3.029 8.851 1.00 93.38 109 LYS A CA 1
ATOM 826 C C . LYS A 1 109 ? -1.978 2.635 8.053 1.00 93.38 109 LYS A C 1
ATOM 828 O O . LYS A 1 109 ? -1.918 1.725 7.226 1.00 93.38 109 LYS A O 1
ATOM 833 N N . CYS A 1 110 ? -3.085 3.339 8.290 1.00 94.12 110 CYS A N 1
ATOM 834 C CA . CYS A 1 110 ? -4.361 3.093 7.624 1.00 94.12 110 CYS A CA 1
ATOM 835 C C . CYS A 1 110 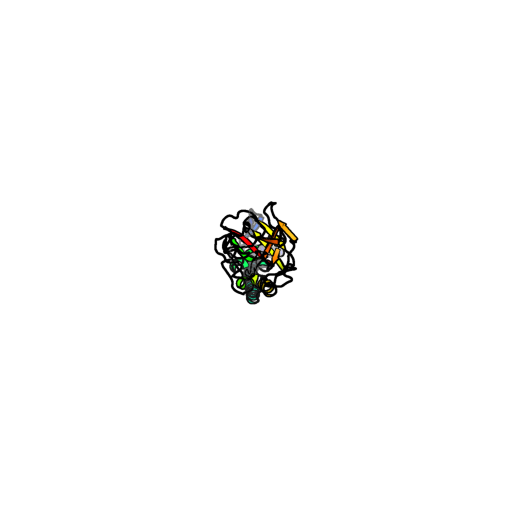? -4.758 4.255 6.711 1.00 94.12 110 CYS A C 1
ATOM 837 O O . CYS A 1 110 ? -4.592 5.415 7.085 1.00 94.12 110 CYS A O 1
ATOM 839 N N . GLU A 1 111 ? -5.367 3.942 5.570 1.00 94.75 111 GLU A N 1
ATOM 840 C CA . GLU A 1 111 ? -6.013 4.915 4.681 1.00 94.75 111 GLU A CA 1
ATOM 841 C C . GLU A 1 111 ? -7.527 4.626 4.641 1.00 94.75 111 GLU A C 1
ATOM 843 O O . GLU A 1 111 ? -7.958 3.495 4.417 1.00 94.75 111 GLU A O 1
ATOM 848 N N . THR A 1 112 ? -8.355 5.631 4.934 1.00 94.44 112 THR A N 1
ATOM 849 C CA . THR A 1 112 ? -9.796 5.463 5.234 1.00 94.44 112 THR A CA 1
ATOM 850 C C . THR A 1 112 ? -10.713 6.328 4.374 1.00 94.44 112 THR A C 1
ATOM 852 O O . THR A 1 112 ? -11.926 6.287 4.535 1.00 94.44 112 THR A O 1
ATOM 855 N N . GLN A 1 113 ? -10.177 7.113 3.449 1.00 95.75 113 GLN A N 1
ATOM 856 C CA . GLN A 1 113 ? -10.942 8.068 2.650 1.00 95.75 113 GLN A CA 1
ATOM 857 C C . GLN A 1 113 ? -10.919 7.703 1.167 1.00 95.75 113 GLN A C 1
ATOM 859 O O . GLN A 1 113 ? -11.925 7.853 0.473 1.00 95.75 113 GLN A O 1
ATOM 864 N N . LEU A 1 114 ? -9.796 7.178 0.679 1.00 96.25 114 LEU A N 1
ATOM 865 C CA . LEU A 1 114 ? -9.602 6.909 -0.743 1.00 96.25 114 LEU A CA 1
ATOM 866 C C . LEU A 1 114 ? -10.242 5.593 -1.196 1.00 96.25 114 LEU A C 1
ATOM 868 O O . LEU A 1 114 ? -10.266 4.608 -0.458 1.00 96.25 114 LEU A O 1
ATOM 872 N N . ALA A 1 115 ? -10.757 5.570 -2.431 1.00 94.75 115 ALA A N 1
ATOM 873 C CA . ALA A 1 115 ? -11.241 4.367 -3.122 1.00 94.75 115 ALA A CA 1
ATOM 874 C C . ALA A 1 115 ? -12.126 3.436 -2.253 1.00 94.75 115 ALA A C 1
ATOM 876 O O . ALA A 1 115 ? -11.895 2.231 -2.146 1.00 94.75 115 ALA A O 1
ATOM 877 N N . GLY A 1 116 ? -13.132 3.994 -1.567 1.00 92.19 116 GLY A N 1
ATOM 878 C CA . GLY A 1 116 ? -14.042 3.225 -0.701 1.00 92.19 116 GLY A CA 1
ATOM 879 C C . GLY A 1 116 ? -13.495 2.890 0.695 1.00 92.19 116 GLY A C 1
ATOM 880 O O . GLY A 1 116 ? -14.136 2.135 1.434 1.00 92.19 116 GLY A O 1
ATOM 881 N N . GLY A 1 117 ? -12.356 3.479 1.080 1.00 91.38 117 GLY A N 1
ATOM 882 C CA . GLY A 1 117 ? -11.673 3.275 2.362 1.00 91.38 117 GLY A CA 1
ATOM 883 C C . GLY A 1 117 ? -12.556 3.476 3.596 1.00 91.38 117 GLY A C 1
ATOM 884 O O . GLY A 1 117 ? -12.337 2.824 4.611 1.00 91.38 117 GLY A O 1
ATOM 885 N N . ALA A 1 118 ? -13.608 4.297 3.495 1.00 88.62 118 ALA A N 1
ATOM 886 C CA . ALA A 1 118 ? -14.517 4.567 4.611 1.00 88.62 118 ALA A CA 1
ATOM 887 C C . ALA A 1 118 ? -15.317 3.324 5.027 1.00 88.62 118 ALA A C 1
ATOM 889 O O . ALA A 1 118 ? -15.729 3.196 6.175 1.00 88.62 118 ALA A O 1
ATOM 890 N N . THR A 1 119 ? -15.536 2.404 4.084 1.00 89.12 119 THR A N 1
ATOM 891 C CA . THR A 1 119 ? -16.237 1.135 4.329 1.00 89.12 119 THR A CA 1
ATOM 892 C C . THR A 1 119 ? -15.277 -0.020 4.586 1.00 89.12 119 THR A C 1
ATOM 894 O O . THR A 1 119 ? -15.592 -0.925 5.356 1.00 89.12 119 THR A O 1
ATOM 897 N N . LYS A 1 120 ? -14.110 0.002 3.933 1.00 89.56 120 LYS A N 1
ATOM 898 C CA . LYS A 1 120 ? -13.066 -1.017 4.038 1.00 89.56 120 LYS A CA 1
ATOM 899 C C . LYS A 1 120 ? -11.703 -0.327 4.079 1.00 89.56 120 LYS A C 1
ATOM 901 O O . LYS A 1 120 ? -11.142 -0.055 3.011 1.00 89.56 120 LYS A O 1
ATOM 906 N N . PRO A 1 121 ? -11.203 -0.016 5.287 1.00 92.75 121 PRO A N 1
ATOM 907 C CA . PRO A 1 121 ? -9.925 0.653 5.467 1.00 92.75 121 PRO A CA 1
ATOM 908 C C . PRO A 1 121 ? -8.779 -0.106 4.810 1.00 92.75 121 PRO A C 1
ATOM 910 O O . PRO A 1 121 ? -8.690 -1.331 4.897 1.00 92.75 121 PRO A O 1
ATOM 913 N N . TRP A 1 122 ? -7.892 0.649 4.184 1.00 95.12 122 TRP A N 1
ATOM 914 C CA . TRP A 1 122 ? -6.660 0.167 3.586 1.00 95.12 122 TRP A CA 1
ATOM 915 C C . TRP A 1 122 ? -5.559 0.068 4.642 1.00 95.12 122 TRP A C 1
ATOM 917 O O . TRP A 1 122 ? -5.491 0.917 5.531 1.00 95.12 122 TRP A O 1
ATOM 927 N N . THR A 1 123 ? -4.674 -0.922 4.524 1.00 95.31 123 THR A N 1
ATOM 928 C CA . THR A 1 123 ? -3.510 -1.102 5.411 1.00 95.31 123 THR A CA 1
ATOM 929 C C . THR A 1 123 ? -2.217 -0.954 4.616 1.00 95.31 123 THR A C 1
ATOM 931 O O . THR A 1 123 ? -2.083 -1.573 3.561 1.00 95.31 123 THR A O 1
ATOM 934 N N . LEU A 1 124 ? -1.268 -0.147 5.099 1.00 96.31 124 LEU A N 1
ATOM 935 C CA . LEU A 1 124 ? 0.019 0.070 4.435 1.00 96.31 124 LEU A CA 1
ATOM 936 C C . LEU A 1 124 ? 0.838 -1.230 4.395 1.00 96.31 124 LEU A C 1
ATOM 938 O O . LEU A 1 124 ? 1.207 -1.779 5.430 1.00 96.31 124 LEU A O 1
ATOM 942 N N . ALA A 1 125 ? 1.161 -1.698 3.194 1.00 96.56 125 ALA A N 1
ATOM 943 C CA . ALA A 1 125 ? 1.991 -2.876 2.963 1.00 96.56 125 ALA A CA 1
ATOM 944 C C . ALA A 1 125 ? 3.439 -2.522 2.632 1.00 96.56 125 ALA A C 1
ATOM 946 O O . ALA A 1 125 ? 4.342 -3.223 3.088 1.00 96.56 125 ALA A O 1
ATOM 947 N N . ALA A 1 126 ? 3.670 -1.453 1.869 1.00 96.31 126 ALA A N 1
ATOM 948 C CA . ALA A 1 126 ? 5.017 -1.003 1.547 1.00 96.31 126 ALA A CA 1
ATOM 949 C C . ALA A 1 126 ? 5.095 0.501 1.267 1.00 96.31 126 ALA A C 1
ATOM 951 O O . ALA A 1 126 ? 4.096 1.128 0.920 1.00 96.31 126 ALA A O 1
ATOM 952 N N . ARG A 1 127 ? 6.297 1.062 1.390 1.00 95.50 127 ARG A N 1
ATOM 953 C CA . ARG A 1 127 ? 6.680 2.364 0.842 1.00 95.50 127 ARG A CA 1
ATOM 954 C C . ARG A 1 127 ? 7.924 2.173 -0.012 1.00 95.50 127 ARG A C 1
ATOM 956 O O . ARG A 1 127 ? 8.851 1.494 0.426 1.00 95.50 127 ARG A O 1
ATOM 963 N N . PHE A 1 128 ? 7.900 2.793 -1.180 1.00 92.44 128 PHE A N 1
ATOM 964 C CA . PHE A 1 128 ? 9.008 2.877 -2.116 1.00 92.44 128 PHE A CA 1
ATOM 965 C C . PHE A 1 128 ? 9.443 4.338 -2.176 1.00 92.44 128 PHE A C 1
ATOM 967 O O . PHE A 1 128 ? 8.634 5.207 -2.534 1.00 92.44 128 PHE A O 1
ATOM 974 N N . ALA A 1 129 ? 10.648 4.622 -1.699 1.00 89.88 129 ALA A N 1
ATOM 975 C CA . ALA A 1 129 ? 11.140 5.971 -1.484 1.00 89.88 129 ALA A CA 1
ATOM 976 C C . ALA A 1 129 ? 12.253 6.317 -2.475 1.00 89.88 129 ALA A C 1
ATOM 9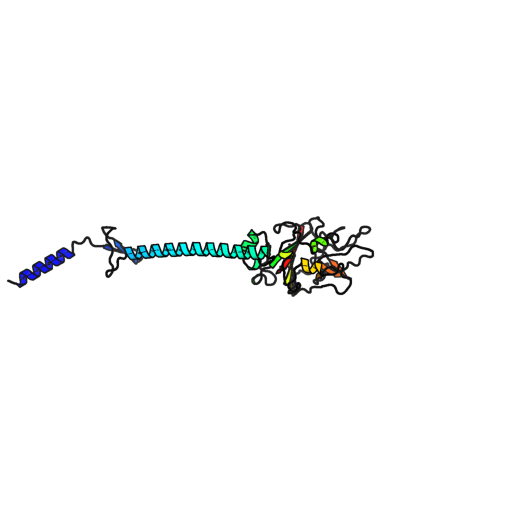78 O O . ALA A 1 129 ? 13.097 5.500 -2.789 1.00 89.88 129 ALA A O 1
ATOM 979 N N . ASN A 1 130 ? 12.260 7.564 -2.943 1.00 86.12 130 ASN A N 1
ATOM 980 C CA . ASN A 1 130 ? 13.407 8.158 -3.617 1.00 86.12 130 ASN A CA 1
ATOM 981 C C . ASN A 1 130 ? 14.303 8.816 -2.556 1.00 86.12 130 ASN A C 1
ATOM 983 O O . ASN A 1 130 ? 14.260 10.045 -2.371 1.00 86.12 130 ASN A O 1
ATOM 987 N N . ASP A 1 131 ? 15.007 7.996 -1.777 1.00 85.25 131 ASP A N 1
ATOM 988 C CA . ASP A 1 131 ? 15.849 8.421 -0.651 1.00 85.25 131 ASP A CA 1
ATOM 989 C C . ASP A 1 131 ? 17.353 8.156 -0.855 1.00 85.25 131 ASP A C 1
ATOM 991 O O . ASP A 1 131 ? 18.169 8.583 -0.029 1.00 85.25 131 ASP A O 1
ATOM 995 N N . GLY A 1 132 ? 17.733 7.590 -2.005 1.00 81.75 132 GLY A N 1
ATOM 996 C CA . GLY A 1 132 ? 19.115 7.293 -2.379 1.00 81.75 132 GLY A CA 1
ATOM 997 C C . GLY A 1 132 ? 19.645 5.978 -1.800 1.00 81.75 132 GLY A C 1
ATOM 998 O O . GLY A 1 132 ? 20.864 5.765 -1.812 1.00 81.75 132 GLY A O 1
ATOM 999 N N . ILE A 1 133 ? 18.763 5.139 -1.251 1.00 83.25 133 ILE A N 1
ATOM 1000 C CA . ILE A 1 133 ? 19.013 3.750 -0.889 1.00 83.25 133 ILE A CA 1
ATOM 1001 C C . ILE A 1 133 ? 18.254 2.806 -1.842 1.00 83.25 133 ILE A C 1
ATOM 1003 O O . ILE A 1 133 ? 17.050 2.629 -1.728 1.00 83.25 133 ILE A O 1
ATOM 1007 N N . ASP A 1 134 ? 19.009 2.079 -2.671 1.00 78.75 134 ASP A N 1
ATOM 1008 C CA . ASP A 1 134 ? 18.546 1.077 -3.648 1.00 78.75 134 ASP A CA 1
ATOM 1009 C C . ASP A 1 134 ? 17.860 -0.171 -3.012 1.00 78.75 134 ASP A C 1
ATOM 1011 O O . ASP A 1 134 ? 18.354 -1.309 -3.095 1.00 78.75 134 ASP A O 1
ATOM 1015 N N . THR A 1 135 ? 16.732 0.000 -2.320 1.00 85.62 135 THR A N 1
ATOM 1016 C CA . THR A 1 135 ? 16.066 -1.053 -1.538 1.00 85.62 135 THR A CA 1
ATOM 1017 C C . THR A 1 135 ? 15.272 -2.031 -2.398 1.00 85.62 135 THR A C 1
ATOM 1019 O O . THR A 1 135 ? 15.372 -3.247 -2.202 1.00 85.62 135 THR A O 1
ATOM 1022 N N . TRP A 1 136 ? 14.479 -1.519 -3.330 1.00 83.75 136 TRP A N 1
ATOM 1023 C CA . TRP A 1 136 ? 13.546 -2.234 -4.199 1.00 83.75 136 TRP A CA 1
ATOM 1024 C C . TRP A 1 136 ? 14.105 -2.391 -5.612 1.00 83.75 136 TRP A C 1
ATOM 1026 O O . TRP A 1 136 ? 13.436 -2.138 -6.618 1.00 83.75 136 TRP A O 1
ATOM 1036 N N . THR A 1 137 ? 15.342 -2.864 -5.683 1.00 72.62 137 THR A N 1
ATOM 1037 C CA . THR A 1 137 ? 16.095 -3.016 -6.924 1.00 72.62 137 THR A CA 1
ATOM 1038 C C . THR A 1 137 ? 16.063 -4.432 -7.492 1.00 72.62 137 THR A C 1
ATOM 1040 O O . THR A 1 137 ? 15.722 -5.417 -6.828 1.00 72.62 137 THR A O 1
ATOM 1043 N N . TRP A 1 138 ? 16.454 -4.539 -8.763 1.00 68.12 138 TRP A N 1
ATOM 1044 C CA . TRP A 1 138 ? 16.473 -5.777 -9.547 1.00 68.12 138 TRP A CA 1
ATOM 1045 C C . TRP A 1 138 ? 17.339 -6.892 -8.927 1.00 68.12 138 TRP A C 1
ATOM 1047 O O . TRP A 1 138 ? 17.099 -8.070 -9.175 1.00 68.12 138 TRP A O 1
ATOM 1057 N N . ASN A 1 139 ? 18.349 -6.566 -8.111 1.00 68.06 139 ASN A N 1
ATOM 1058 C CA . ASN A 1 139 ? 19.210 -7.561 -7.456 1.00 68.06 139 ASN A CA 1
ATOM 1059 C C . ASN A 1 139 ? 18.683 -8.016 -6.088 1.00 68.06 139 ASN A C 1
ATOM 1061 O O . ASN A 1 139 ? 19.284 -8.900 -5.477 1.00 68.06 139 ASN A O 1
ATOM 1065 N N . ARG A 1 140 ? 17.557 -7.459 -5.624 1.00 80.81 140 ARG A N 1
ATOM 1066 C CA . ARG A 1 140 ? 16.903 -7.798 -4.351 1.00 80.81 140 ARG A CA 1
ATOM 1067 C C . ARG A 1 140 ? 15.543 -8.457 -4.563 1.00 80.81 140 ARG A C 1
ATOM 1069 O O . ARG A 1 140 ? 14.594 -8.231 -3.817 1.00 80.81 140 ARG A O 1
ATOM 1076 N N . CYS A 1 141 ? 15.433 -9.321 -5.573 1.00 83.44 141 CYS A N 1
ATOM 1077 C CA . CYS A 1 141 ? 14.196 -10.058 -5.853 1.00 83.44 141 CYS A CA 1
ATOM 1078 C C . CYS A 1 141 ? 13.719 -10.949 -4.705 1.00 83.44 141 CYS A C 1
ATOM 1080 O O . CYS A 1 141 ? 12.528 -11.255 -4.622 1.00 83.44 141 CYS A O 1
ATOM 1082 N N . ASP A 1 142 ? 14.622 -11.345 -3.808 1.00 87.69 142 ASP A N 1
ATOM 1083 C CA . ASP A 1 142 ? 14.275 -12.044 -2.576 1.00 87.69 142 ASP A CA 1
ATOM 1084 C C . ASP A 1 142 ? 13.350 -11.206 -1.687 1.00 87.69 142 ASP A C 1
ATOM 1086 O O . ASP A 1 142 ? 12.408 -11.743 -1.103 1.00 87.69 142 ASP A O 1
ATOM 1090 N N . LEU A 1 143 ? 13.546 -9.886 -1.649 1.00 90.06 143 LEU A N 1
ATOM 1091 C CA . LEU A 1 143 ? 12.750 -8.979 -0.834 1.00 90.06 143 LEU A CA 1
ATOM 1092 C C . LEU A 1 143 ? 11.269 -8.972 -1.226 1.00 90.06 143 LEU A C 1
ATOM 1094 O O . LEU A 1 143 ? 10.413 -8.794 -0.363 1.00 90.06 143 LEU A O 1
ATOM 1098 N N . TRP A 1 144 ? 10.939 -9.225 -2.489 1.00 90.50 144 TRP A N 1
ATOM 1099 C CA . TRP A 1 144 ? 9.555 -9.207 -2.967 1.00 90.50 144 TRP A CA 1
ATOM 1100 C C . TRP A 1 144 ? 8.738 -10.418 -2.494 1.00 90.50 144 TRP A C 1
ATOM 1102 O O . TRP A 1 144 ? 7.533 -10.300 -2.264 1.00 90.50 144 TRP A O 1
ATOM 1112 N N . HIS A 1 145 ? 9.378 -11.573 -2.291 1.00 90.75 145 HIS A N 1
ATOM 1113 C CA . HIS A 1 145 ? 8.693 -12.819 -1.925 1.00 90.75 145 HIS A CA 1
ATOM 1114 C C . HIS A 1 145 ? 9.007 -13.329 -0.511 1.00 90.75 145 HIS A C 1
ATOM 1116 O O . HIS A 1 145 ? 8.288 -14.183 0.005 1.00 90.75 145 HIS A O 1
ATOM 1122 N N . ASN A 1 146 ? 10.063 -12.834 0.142 1.00 92.38 146 ASN A N 1
ATOM 1123 C CA . ASN A 1 146 ? 10.437 -13.276 1.484 1.00 92.38 146 ASN A CA 1
ATOM 1124 C C . ASN A 1 146 ? 9.560 -12.647 2.591 1.00 92.38 146 ASN A C 1
ATOM 1126 O O . ASN A 1 146 ? 8.793 -11.705 2.372 1.00 92.38 146 ASN A O 1
ATOM 1130 N N . ALA A 1 147 ? 9.716 -13.155 3.816 1.00 92.50 147 ALA A N 1
ATOM 1131 C CA . ALA A 1 147 ? 9.021 -12.661 5.007 1.00 92.50 147 ALA A CA 1
ATOM 1132 C C . ALA A 1 147 ? 9.752 -11.517 5.739 1.00 92.50 147 ALA A C 1
ATOM 1134 O O . ALA A 1 147 ? 9.299 -11.091 6.801 1.00 92.50 147 ALA A O 1
ATOM 1135 N N . ALA A 1 148 ? 10.887 -11.036 5.217 1.00 93.31 148 ALA A N 1
ATOM 1136 C CA . ALA A 1 148 ? 11.630 -9.955 5.852 1.00 93.31 148 ALA A CA 1
ATOM 1137 C C . ALA A 1 148 ? 10.811 -8.657 5.805 1.00 93.31 148 ALA A C 1
ATOM 1139 O O . ALA A 1 148 ? 10.215 -8.337 4.774 1.00 93.31 148 ALA A O 1
ATOM 1140 N N . LEU A 1 149 ? 10.788 -7.941 6.929 1.00 93.25 149 LEU A N 1
ATOM 1141 C CA . LEU A 1 149 ? 10.181 -6.618 7.076 1.00 93.25 149 LEU A CA 1
ATOM 1142 C C . LEU A 1 149 ? 11.270 -5.544 6.976 1.00 93.25 149 LEU A C 1
ATOM 1144 O O . LEU A 1 149 ? 12.438 -5.827 7.249 1.00 93.25 149 LEU A O 1
ATOM 1148 N N . LEU A 1 150 ? 10.887 -4.325 6.603 1.00 94.50 150 LEU A N 1
ATOM 1149 C CA . LEU A 1 150 ? 11.810 -3.205 6.415 1.00 94.50 150 LEU A CA 1
ATOM 1150 C C . LEU A 1 150 ? 11.228 -1.909 6.964 1.00 94.50 150 LEU A C 1
ATOM 1152 O O . LEU A 1 150 ? 10.038 -1.652 6.790 1.00 94.50 150 LEU A O 1
ATOM 1156 N N . GLY A 1 151 ? 12.099 -1.084 7.545 1.00 93.75 151 GLY A N 1
ATOM 1157 C CA . GLY A 1 151 ? 11.788 0.287 7.938 1.00 93.75 151 GLY A CA 1
ATOM 1158 C C . GLY A 1 151 ? 10.677 0.418 8.981 1.00 93.75 151 GLY A C 1
ATOM 1159 O O . GLY A 1 151 ? 10.276 -0.541 9.643 1.00 93.75 151 GLY A O 1
ATOM 1160 N N . GLU A 1 152 ? 10.178 1.643 9.110 1.00 91.81 152 GLU A N 1
ATOM 1161 C CA . GLU A 1 152 ? 9.059 1.998 9.978 1.00 91.81 152 GLU A CA 1
ATOM 1162 C C . GLU A 1 152 ? 7.925 2.603 9.142 1.00 91.81 152 GLU A C 1
ATOM 1164 O O . GLU A 1 152 ? 8.151 3.357 8.191 1.00 91.81 152 GLU A O 1
ATOM 1169 N N . ALA A 1 153 ? 6.676 2.294 9.501 1.00 91.00 153 ALA A N 1
ATOM 1170 C CA . ALA A 1 153 ? 5.517 2.827 8.784 1.00 91.00 153 ALA A CA 1
ATOM 1171 C C . ALA A 1 153 ? 5.434 4.360 8.894 1.00 91.00 153 ALA A C 1
ATOM 1173 O O . ALA A 1 153 ? 4.901 5.023 8.002 1.00 91.00 153 ALA A O 1
ATOM 1174 N N . GLN A 1 154 ? 5.976 4.923 9.977 1.00 89.38 154 GLN A N 1
ATOM 1175 C CA . GLN A 1 154 ? 6.096 6.360 10.196 1.00 89.38 154 GLN A CA 1
ATOM 1176 C C . GLN A 1 154 ? 7.416 6.843 9.587 1.00 89.38 154 GLN A C 1
ATOM 1178 O O . GLN A 1 154 ? 8.485 6.522 10.091 1.00 89.38 154 GLN A O 1
ATOM 1183 N N . GLY A 1 155 ? 7.362 7.597 8.490 1.00 89.44 155 GLY A N 1
ATOM 1184 C CA . GLY A 1 155 ? 8.565 8.129 7.850 1.00 89.44 155 GLY A CA 1
ATOM 1185 C C . GLY A 1 155 ? 8.400 8.369 6.355 1.00 89.44 155 GLY A C 1
ATOM 1186 O O . GLY A 1 155 ? 7.296 8.287 5.820 1.00 89.44 155 GLY A O 1
ATOM 1187 N N . SER A 1 156 ? 9.516 8.677 5.698 1.00 90.06 156 SER A N 1
ATOM 1188 C CA . SER A 1 156 ? 9.606 8.871 4.245 1.00 90.06 156 SER A CA 1
ATOM 1189 C C . SER A 1 156 ? 10.522 7.866 3.547 1.00 90.06 156 SER A C 1
ATOM 1191 O O . SER A 1 156 ? 10.566 7.886 2.327 1.00 90.06 156 SER A O 1
ATOM 1193 N N . SER A 1 157 ? 11.230 7.021 4.299 1.00 93.06 157 SER A N 1
ATOM 1194 C CA . SER A 1 157 ? 12.106 5.971 3.764 1.00 93.06 157 SER A CA 1
ATOM 1195 C C . SER A 1 157 ? 11.342 4.702 3.417 1.00 93.06 157 SER A C 1
ATOM 1197 O O . SER A 1 157 ? 10.173 4.542 3.804 1.00 93.06 157 SER A O 1
ATOM 1199 N N . ASP A 1 158 ? 12.024 3.791 2.728 1.00 93.62 158 ASP A N 1
ATOM 1200 C CA . ASP A 1 158 ? 11.480 2.490 2.368 1.00 93.62 158 ASP A CA 1
ATOM 1201 C C . ASP A 1 158 ? 10.898 1.733 3.553 1.00 93.62 158 ASP A C 1
ATOM 1203 O O . ASP A 1 158 ? 11.421 1.723 4.673 1.00 93.62 158 ASP A O 1
ATOM 1207 N N . PHE A 1 159 ? 9.786 1.063 3.281 1.00 95.62 159 PHE A N 1
ATOM 1208 C CA . PHE A 1 159 ? 9.041 0.324 4.282 1.00 95.62 159 PHE A CA 1
ATOM 1209 C C . PHE A 1 159 ? 8.462 -0.944 3.679 1.00 95.62 159 PHE A C 1
ATOM 1211 O O . PHE A 1 159 ? 7.898 -0.912 2.592 1.00 95.62 159 PHE A O 1
ATOM 1218 N N . LYS A 1 160 ? 8.515 -2.049 4.420 1.00 95.50 160 LYS A N 1
ATOM 1219 C CA . LYS A 1 160 ? 7.795 -3.286 4.117 1.00 95.50 160 LYS A CA 1
ATOM 1220 C C . LYS A 1 160 ? 7.152 -3.802 5.396 1.00 95.50 160 LYS A C 1
ATOM 1222 O O . LYS A 1 160 ? 7.837 -4.291 6.296 1.00 95.50 160 LYS A O 1
ATOM 1227 N N . GLY A 1 161 ? 5.832 -3.675 5.457 1.00 94.25 161 GLY A N 1
ATOM 1228 C CA . GLY A 1 161 ? 5.007 -4.008 6.609 1.00 94.25 161 GLY A CA 1
ATOM 1229 C C . GLY A 1 161 ? 4.460 -5.430 6.584 1.00 94.25 161 GLY A C 1
ATOM 1230 O O . GLY A 1 161 ? 4.585 -6.174 5.610 1.00 94.25 161 GLY A O 1
ATOM 1231 N N . ARG A 1 162 ? 3.784 -5.807 7.672 1.00 92.56 162 ARG A N 1
ATOM 1232 C CA . ARG A 1 162 ? 3.168 -7.137 7.820 1.00 92.56 162 ARG A CA 1
ATOM 1233 C C . ARG A 1 162 ? 2.037 -7.371 6.825 1.00 92.56 162 ARG A C 1
ATOM 1235 O O . ARG A 1 162 ? 1.824 -8.512 6.418 1.00 92.56 162 ARG A O 1
ATOM 1242 N N . ALA A 1 163 ? 1.356 -6.309 6.396 1.00 93.69 163 ALA A N 1
ATOM 1243 C CA . ALA A 1 163 ? 0.299 -6.391 5.395 1.00 93.69 163 ALA A CA 1
ATOM 1244 C C . ALA A 1 163 ? 0.783 -6.965 4.049 1.00 93.69 163 ALA A C 1
ATOM 1246 O O . ALA A 1 163 ? -0.007 -7.570 3.332 1.00 93.69 163 ALA A O 1
ATOM 1247 N N . TRP A 1 164 ? 2.089 -6.902 3.752 1.00 95.50 164 TRP A N 1
ATOM 1248 C CA . TRP A 1 164 ? 2.693 -7.575 2.594 1.00 95.50 164 TRP A CA 1
ATOM 1249 C C . TRP A 1 164 ? 2.486 -9.099 2.590 1.00 95.50 164 TRP A C 1
ATOM 1251 O O . TRP A 1 164 ? 2.392 -9.737 1.538 1.00 95.50 164 TRP A O 1
ATOM 1261 N N . LEU A 1 165 ? 2.439 -9.699 3.780 1.00 93.81 165 LEU A N 1
ATOM 1262 C CA . LEU A 1 165 ? 2.370 -11.147 3.974 1.00 93.81 165 LEU A CA 1
ATOM 1263 C C . LEU A 1 165 ? 0.933 -11.659 4.091 1.00 93.81 165 LEU A C 1
ATOM 1265 O O . LEU A 1 165 ? 0.706 -12.865 3.987 1.00 93.81 165 LEU A O 1
ATOM 1269 N N . ALA A 1 166 ? -0.028 -10.763 4.291 1.00 91.12 166 ALA A N 1
ATOM 1270 C CA . ALA A 1 166 ? -1.418 -11.119 4.498 1.00 91.12 166 ALA A CA 1
ATOM 1271 C C . ALA A 1 166 ? -2.172 -11.306 3.173 1.00 91.12 166 ALA A C 1
ATOM 1273 O O . ALA A 1 166 ? -1.903 -10.585 2.210 1.00 91.12 166 ALA A O 1
ATOM 1274 N N . PRO A 1 167 ? -3.147 -12.230 3.117 1.00 94.00 167 PRO A N 1
ATOM 1275 C CA . PRO A 1 167 ? -4.112 -12.292 2.026 1.00 94.00 167 PRO A CA 1
ATOM 1276 C C . PRO A 1 167 ? -4.842 -10.957 1.843 1.00 94.00 167 PRO A C 1
ATOM 1278 O O . PRO A 1 167 ? -5.359 -10.402 2.815 1.00 94.00 167 PRO A O 1
ATOM 1281 N N . ALA A 1 168 ? -4.927 -10.483 0.602 1.00 94.75 168 ALA A N 1
ATOM 1282 C CA . ALA A 1 168 ? -5.664 -9.280 0.230 1.00 94.75 168 ALA A CA 1
ATOM 1283 C C . ALA A 1 168 ? -6.309 -9.455 -1.151 1.00 94.75 168 ALA A C 1
ATOM 1285 O O . ALA A 1 168 ? -5.997 -10.392 -1.886 1.00 94.75 168 ALA A O 1
ATOM 1286 N N . ASN A 1 169 ? -7.243 -8.577 -1.501 1.00 95.94 169 ASN A N 1
ATOM 1287 C CA . ASN A 1 169 ? -7.876 -8.558 -2.819 1.00 95.94 169 ASN A CA 1
ATOM 1288 C C . ASN A 1 169 ? -7.481 -7.323 -3.611 1.00 95.94 169 ASN A C 1
ATOM 1290 O O . ASN A 1 169 ? -7.243 -7.434 -4.814 1.00 95.94 169 ASN A O 1
ATOM 1294 N N . ASP A 1 170 ? -7.387 -6.178 -2.944 1.00 97.19 170 ASP A N 1
ATOM 1295 C CA . ASP A 1 170 ? -7.269 -4.894 -3.618 1.00 97.19 170 ASP A CA 1
ATOM 1296 C C . ASP A 1 170 ? -5.899 -4.266 -3.362 1.00 97.19 170 ASP A C 1
ATOM 1298 O O . ASP A 1 170 ? -5.282 -4.481 -2.316 1.00 97.19 170 ASP A O 1
ATOM 1302 N N . LEU A 1 171 ? -5.444 -3.455 -4.316 1.00 97.75 171 LEU A N 1
ATOM 1303 C CA . LEU A 1 171 ? -4.223 -2.658 -4.214 1.00 97.75 171 LEU A CA 1
ATOM 1304 C C . LEU A 1 171 ? -4.562 -1.175 -4.347 1.00 97.75 171 LEU A C 1
ATOM 1306 O O . LEU A 1 171 ? -5.344 -0.797 -5.220 1.00 97.75 171 LEU A O 1
ATOM 1310 N N . LEU A 1 172 ? -3.926 -0.334 -3.539 1.00 97.81 172 LEU A N 1
ATOM 1311 C CA . LEU A 1 172 ? -3.967 1.121 -3.660 1.00 97.81 172 LEU A CA 1
ATOM 1312 C C . LEU A 1 172 ? -2.541 1.658 -3.605 1.00 97.81 172 LEU A C 1
ATOM 1314 O O . LEU A 1 172 ? -1.840 1.441 -2.624 1.00 97.81 172 LEU A O 1
ATOM 1318 N N . PHE A 1 173 ? -2.137 2.395 -4.633 1.00 97.12 173 PHE A N 1
ATOM 1319 C CA . PHE A 1 173 ? -0.894 3.155 -4.619 1.00 97.12 173 PHE A CA 1
ATOM 1320 C C . PHE A 1 173 ? -1.207 4.630 -4.392 1.00 97.12 173 PHE A C 1
ATOM 1322 O O . PHE A 1 173 ? -2.045 5.194 -5.097 1.00 97.12 173 PHE A O 1
ATOM 1329 N N . LEU A 1 174 ? -0.535 5.243 -3.423 1.00 96.81 174 LEU A N 1
ATOM 1330 C CA . LEU A 1 174 ? -0.696 6.639 -3.025 1.00 96.81 174 LEU A CA 1
ATOM 1331 C C . LEU A 1 174 ? 0.672 7.320 -2.989 1.00 96.81 174 LEU A C 1
ATOM 1333 O O . LEU A 1 174 ? 1.565 6.901 -2.260 1.00 96.81 174 LEU A O 1
ATOM 1337 N N . SER A 1 175 ? 0.837 8.388 -3.757 1.00 94.44 175 SER A N 1
ATOM 1338 C CA . SER A 1 175 ? 2.024 9.236 -3.690 1.00 94.44 175 SER A CA 1
ATOM 1339 C C . SER A 1 175 ? 1.897 10.279 -2.583 1.00 94.44 175 SER A C 1
ATOM 1341 O O . SER A 1 175 ? 0.808 10.783 -2.303 1.00 94.44 175 SER A O 1
ATOM 1343 N N . ASN A 1 176 ? 3.035 10.702 -2.032 1.00 93.69 176 ASN A N 1
ATOM 1344 C CA . ASN A 1 176 ? 3.122 11.872 -1.154 1.00 93.69 176 ASN A CA 1
ATOM 1345 C C . ASN A 1 176 ? 2.709 13.209 -1.813 1.00 93.69 176 ASN A C 1
ATOM 1347 O O . ASN A 1 176 ? 2.568 14.211 -1.116 1.00 93.69 176 ASN A O 1
ATOM 1351 N N . THR A 1 177 ? 2.464 13.230 -3.127 1.00 92.75 177 THR A N 1
ATOM 1352 C CA . THR A 1 177 ? 1.837 14.353 -3.853 1.00 92.75 177 THR A CA 1
ATOM 1353 C C . THR A 1 177 ? 0.309 14.394 -3.726 1.00 92.75 177 THR A C 1
ATOM 1355 O O . THR A 1 177 ? -0.311 15.387 -4.103 1.00 92.75 177 THR A O 1
ATOM 1358 N N . GLY A 1 178 ? -0.309 13.326 -3.209 1.00 94.94 178 GLY A N 1
ATOM 1359 C CA . GLY A 1 178 ? -1.763 13.156 -3.127 1.00 94.94 178 GLY A CA 1
ATOM 1360 C C . GLY A 1 178 ? -2.392 12.465 -4.342 1.00 94.94 178 GLY A C 1
ATOM 1361 O O . GLY A 1 178 ? -3.600 12.215 -4.344 1.00 94.94 178 GLY A O 1
ATOM 1362 N N . GLU A 1 179 ? -1.604 12.132 -5.366 1.00 95.06 179 GLU A N 1
ATOM 1363 C CA . GLU A 1 179 ? -2.070 11.313 -6.486 1.00 95.06 179 GLU A CA 1
ATOM 1364 C C . GLU A 1 179 ? -2.162 9.838 -6.101 1.00 95.06 179 GLU A C 1
ATOM 1366 O O . GLU A 1 179 ? -1.320 9.324 -5.361 1.00 95.06 179 GLU A O 1
ATOM 1371 N N . TRP A 1 180 ? -3.167 9.137 -6.624 1.00 96.81 180 TRP A N 1
ATOM 1372 C CA . TRP A 1 180 ? -3.393 7.737 -6.281 1.00 96.81 180 TRP A CA 1
ATOM 1373 C C . TRP A 1 180 ? -4.080 6.936 -7.385 1.00 96.81 180 TRP A C 1
ATOM 1375 O O . TRP A 1 180 ? -4.795 7.475 -8.235 1.00 96.81 180 TRP A O 1
ATOM 1385 N N . ILE A 1 181 ? -3.897 5.618 -7.331 1.00 97.12 181 ILE A N 1
ATOM 1386 C CA . ILE A 1 181 ? -4.484 4.645 -8.255 1.00 97.12 181 ILE A CA 1
ATOM 1387 C C . ILE A 1 181 ? -4.827 3.349 -7.521 1.00 97.12 181 ILE A C 1
ATOM 1389 O O . ILE A 1 181 ? -4.024 2.832 -6.748 1.00 97.12 181 ILE A O 1
ATOM 1393 N N . ALA A 1 182 ? -6.033 2.834 -7.751 1.00 97.81 182 ALA A N 1
ATOM 1394 C CA . ALA A 1 182 ? -6.547 1.631 -7.112 1.00 97.81 182 ALA A CA 1
ATOM 1395 C C . ALA A 1 182 ? -6.856 0.530 -8.137 1.00 97.81 182 ALA A C 1
ATOM 1397 O O . ALA A 1 182 ? -7.332 0.802 -9.245 1.00 97.81 182 ALA A O 1
ATOM 1398 N N . TYR A 1 183 ? -6.626 -0.716 -7.726 1.00 97.31 183 TYR A N 1
ATOM 1399 C CA . TYR A 1 183 ? -6.863 -1.938 -8.491 1.00 97.31 183 TYR A CA 1
ATOM 1400 C C . TYR A 1 183 ? -7.660 -2.917 -7.624 1.00 97.31 183 TYR A C 1
ATOM 1402 O O . TYR A 1 183 ? -7.109 -3.574 -6.741 1.00 97.31 183 TYR A O 1
ATOM 1410 N N . GLU A 1 184 ? -8.967 -3.004 -7.855 1.00 96.50 184 GLU A N 1
ATOM 1411 C CA . GLU A 1 184 ? -9.847 -3.902 -7.090 1.00 96.50 184 GLU A CA 1
ATOM 1412 C C . GLU A 1 184 ? -9.748 -5.334 -7.632 1.00 96.50 184 GLU A C 1
ATOM 1414 O O . GLU A 1 184 ? -9.681 -5.540 -8.846 1.00 96.50 184 GLU A O 1
ATOM 1419 N N . ASN A 1 185 ? -9.791 -6.328 -6.744 1.00 96.25 185 ASN A N 1
ATOM 1420 C CA . ASN A 1 185 ? -9.641 -7.759 -7.046 1.00 96.25 185 ASN A CA 1
ATOM 1421 C C . ASN A 1 185 ? -8.337 -8.133 -7.772 1.00 96.25 185 ASN A C 1
ATOM 1423 O O . ASN A 1 185 ? -8.253 -9.198 -8.386 1.00 96.25 185 ASN A O 1
ATOM 1427 N N . ALA A 1 186 ? -7.315 -7.283 -7.696 1.00 94.94 186 ALA A N 1
ATOM 1428 C CA . ALA A 1 186 ? -6.000 -7.536 -8.263 1.00 94.94 186 ALA A CA 1
ATOM 1429 C C . ALA A 1 186 ? -5.382 -8.835 -7.714 1.00 94.94 186 ALA A C 1
ATOM 1431 O O . ALA A 1 186 ? -4.879 -9.671 -8.460 1.00 94.94 186 ALA A O 1
ATOM 1432 N N . LEU A 1 187 ? -5.441 -9.039 -6.401 1.00 94.69 187 LEU A N 1
ATOM 1433 C CA . LEU A 1 187 ? -4.724 -10.129 -5.747 1.00 94.69 187 LEU A CA 1
ATOM 1434 C C . LEU A 1 187 ? -5.517 -11.436 -5.648 1.00 94.69 187 LEU A C 1
ATOM 1436 O O . LEU A 1 187 ? -4.920 -12.475 -5.386 1.00 94.69 187 LEU A O 1
ATOM 1440 N N . GLY A 1 188 ? -6.838 -11.426 -5.842 1.00 93.62 188 GLY A N 1
ATOM 1441 C CA . GLY A 1 188 ? -7.645 -12.650 -5.767 1.00 93.62 188 GLY A CA 1
ATOM 1442 C C . GLY A 1 188 ? -7.467 -13.435 -4.457 1.00 93.62 188 GLY A C 1
ATOM 1443 O O . GLY A 1 188 ? -7.409 -14.661 -4.480 1.00 93.62 188 GLY A O 1
ATOM 1444 N N . SER A 1 189 ? -7.356 -12.736 -3.322 1.00 93.50 189 SER A N 1
ATOM 1445 C CA . SER A 1 189 ? -7.129 -13.293 -1.978 1.00 93.50 189 SER A CA 1
ATOM 1446 C C . SER A 1 189 ? -5.747 -13.918 -1.737 1.00 93.50 189 SER A C 1
ATOM 1448 O O . SER A 1 189 ? -5.569 -14.625 -0.746 1.00 93.50 189 SER A O 1
ATOM 1450 N N . GLN A 1 190 ? -4.749 -13.655 -2.583 1.00 94.62 190 GLN A N 1
ATOM 1451 C CA . GLN A 1 190 ? -3.352 -13.994 -2.286 1.00 94.62 190 GLN A CA 1
ATOM 1452 C C . GLN A 1 190 ? -2.633 -12.833 -1.579 1.00 94.62 190 GLN A C 1
ATOM 1454 O O . GLN A 1 190 ? -3.086 -11.690 -1.621 1.00 94.62 190 GLN A O 1
ATOM 1459 N N . SER A 1 191 ? -1.512 -13.109 -0.912 1.00 95.19 191 SER A N 1
ATOM 1460 C CA . SER A 1 191 ? -0.638 -12.053 -0.385 1.00 95.19 191 SER A CA 1
ATOM 1461 C C . SER A 1 191 ? 0.299 -11.510 -1.463 1.00 95.19 191 SER A C 1
ATOM 1463 O O . SER A 1 191 ? 0.541 -12.173 -2.474 1.00 95.19 191 SER A O 1
ATOM 1465 N N . LEU A 1 192 ? 0.884 -10.331 -1.241 1.00 95.25 192 LEU A N 1
ATOM 1466 C CA . LEU A 1 192 ? 1.904 -9.790 -2.147 1.00 95.25 192 LEU A CA 1
ATOM 1467 C C . LEU A 1 192 ? 3.115 -10.728 -2.235 1.00 95.25 192 LEU A C 1
ATOM 1469 O O . LEU A 1 192 ? 3.574 -11.036 -3.331 1.00 95.25 192 LEU A O 1
ATOM 1473 N N . ALA A 1 193 ? 3.569 -11.282 -1.106 1.00 94.50 193 ALA A N 1
ATOM 1474 C CA . ALA A 1 193 ? 4.634 -12.288 -1.114 1.00 94.50 193 ALA A CA 1
ATOM 1475 C C . ALA A 1 193 ? 4.276 -13.530 -1.958 1.00 94.50 193 ALA A C 1
ATOM 1477 O O . ALA A 1 193 ? 5.107 -14.016 -2.731 1.00 94.50 193 ALA A O 1
ATOM 1478 N N . ALA A 1 194 ? 3.037 -14.029 -1.856 1.00 93.94 194 ALA A N 1
ATOM 1479 C CA . ALA A 1 194 ? 2.575 -15.172 -2.644 1.00 93.94 194 ALA A CA 1
ATOM 1480 C C . ALA A 1 194 ? 2.502 -14.854 -4.146 1.00 93.94 194 ALA A C 1
ATOM 1482 O O . ALA A 1 194 ? 2.942 -15.676 -4.952 1.00 93.94 194 ALA A O 1
ATOM 1483 N N . LEU A 1 195 ? 2.030 -13.655 -4.516 1.00 92.94 195 LEU A N 1
ATOM 1484 C CA . LEU A 1 195 ? 2.035 -13.170 -5.901 1.00 92.94 195 LEU A CA 1
ATOM 1485 C C . LEU A 1 195 ? 3.450 -13.263 -6.492 1.00 92.94 195 LEU A C 1
ATOM 1487 O O . LEU A 1 195 ? 3.649 -13.909 -7.518 1.00 92.94 195 LEU A O 1
ATOM 1491 N N . PHE A 1 196 ? 4.451 -12.688 -5.821 1.00 90.75 196 PHE A N 1
ATOM 1492 C CA . PHE A 1 196 ? 5.830 -12.682 -6.325 1.00 90.75 196 PHE A CA 1
ATOM 1493 C C . PHE A 1 196 ? 6.547 -14.036 -6.233 1.00 90.75 196 PHE A C 1
ATOM 1495 O O . PHE A 1 196 ? 7.532 -14.239 -6.935 1.00 90.75 196 PHE A O 1
ATOM 1502 N N . THR A 1 197 ? 6.044 -14.980 -5.433 1.00 90.00 197 THR A N 1
ATOM 1503 C CA . THR A 1 197 ? 6.533 -16.370 -5.437 1.00 90.00 197 THR A CA 1
ATOM 1504 C C . THR A 1 197 ? 6.024 -17.147 -6.656 1.00 90.00 197 THR A C 1
ATOM 1506 O O . THR A 1 197 ? 6.732 -17.998 -7.188 1.00 90.00 197 THR A O 1
ATOM 1509 N N . GLY A 1 198 ? 4.785 -16.886 -7.088 1.00 82.81 198 GLY A N 1
ATOM 1510 C CA . GLY A 1 198 ? 4.131 -17.635 -8.166 1.00 82.81 198 GLY A CA 1
ATOM 1511 C C . GLY A 1 198 ? 4.400 -17.111 -9.577 1.00 82.81 198 GLY A C 1
ATOM 1512 O O . GLY A 1 198 ? 4.120 -17.816 -10.548 1.00 82.81 198 GLY A O 1
ATOM 1513 N N . LEU A 1 199 ? 4.918 -15.888 -9.714 1.00 82.62 199 LEU A N 1
ATOM 1514 C CA . LEU A 1 199 ? 5.141 -15.260 -11.013 1.00 82.62 199 LEU A CA 1
ATOM 1515 C C . LEU A 1 199 ? 6.538 -15.558 -11.580 1.00 82.62 199 LEU A C 1
ATOM 1517 O O . LEU A 1 199 ? 7.531 -15.451 -10.858 1.00 82.62 199 LEU A O 1
ATOM 1521 N N . PRO A 1 200 ? 6.650 -15.863 -12.887 1.00 79.19 200 PRO A N 1
ATOM 1522 C CA . PRO A 1 200 ? 7.944 -16.021 -13.536 1.00 79.19 200 PRO A CA 1
ATOM 1523 C C . PRO A 1 200 ? 8.756 -14.719 -13.492 1.00 79.19 200 PRO A C 1
ATOM 1525 O O . PRO A 1 200 ? 8.209 -13.617 -13.578 1.00 79.19 200 PRO A O 1
ATOM 1528 N N . LEU A 1 201 ? 10.076 -14.878 -13.381 1.00 77.69 201 LEU A N 1
ATOM 1529 C CA . LEU A 1 201 ? 11.057 -13.801 -13.294 1.00 77.69 201 LEU A CA 1
ATOM 1530 C C . LEU A 1 201 ? 12.091 -13.917 -14.432 1.00 77.69 201 LEU A C 1
ATOM 1532 O O . LEU A 1 201 ? 12.834 -14.901 -14.446 1.00 77.69 201 LEU A O 1
ATOM 1536 N N . PRO A 1 202 ? 12.184 -12.932 -15.347 1.00 72.44 202 PRO A N 1
ATOM 1537 C CA . PRO A 1 202 ? 11.152 -11.947 -15.650 1.00 72.44 202 PRO A CA 1
ATOM 1538 C C . PRO A 1 202 ? 9.984 -12.615 -16.388 1.00 72.44 202 PRO A C 1
ATOM 1540 O O . PRO A 1 202 ? 10.112 -13.692 -16.981 1.00 72.44 202 PRO A O 1
ATOM 1543 N N . CYS A 1 203 ? 8.845 -11.944 -16.443 1.00 71.06 203 CYS A N 1
ATOM 1544 C CA . CYS A 1 203 ? 7.797 -12.322 -17.367 1.00 71.06 203 CYS A CA 1
ATOM 1545 C C . CYS A 1 203 ? 8.146 -11.866 -18.798 1.00 71.06 203 CYS A C 1
ATOM 1547 O O . CYS A 1 203 ? 8.213 -10.674 -19.087 1.00 71.06 203 CYS A O 1
ATOM 1549 N N . ALA A 1 204 ? 8.325 -12.822 -19.717 1.00 63.72 204 ALA A N 1
ATOM 1550 C CA . ALA A 1 204 ? 8.683 -12.545 -21.112 1.00 63.72 204 ALA A CA 1
ATOM 1551 C C . ALA A 1 204 ? 7.482 -12.310 -22.056 1.00 63.72 204 ALA A C 1
ATOM 1553 O O . ALA A 1 204 ? 7.637 -11.666 -23.092 1.00 63.72 204 ALA A O 1
ATOM 1554 N N . SER A 1 205 ? 6.296 -12.841 -21.740 1.00 66.19 205 SER A N 1
ATOM 1555 C CA . SER A 1 205 ? 5.078 -12.685 -22.550 1.00 66.19 205 SER A CA 1
ATOM 1556 C C . SER A 1 205 ? 3.826 -12.911 -21.707 1.00 66.19 205 SER A C 1
ATOM 1558 O O . SER A 1 205 ? 3.778 -13.885 -20.958 1.00 66.19 205 SER A O 1
ATOM 1560 N N . GLY A 1 206 ? 2.798 -12.072 -21.880 1.00 68.88 206 GLY A N 1
ATOM 1561 C CA . GLY A 1 206 ? 1.516 -12.236 -21.181 1.00 68.88 206 GLY A CA 1
ATOM 1562 C C . GLY A 1 206 ? 1.605 -11.945 -19.684 1.00 68.88 206 GLY A C 1
ATOM 1563 O O . GLY A 1 206 ? 1.061 -12.696 -18.878 1.00 68.88 206 GLY A O 1
ATOM 1564 N N . CYS A 1 207 ? 2.337 -10.893 -19.315 1.00 77.44 207 CYS A N 1
ATOM 1565 C CA . CYS A 1 207 ? 2.598 -10.576 -17.918 1.00 77.44 207 CYS A CA 1
ATOM 1566 C C . CYS A 1 207 ? 1.341 -10.258 -17.152 1.00 77.44 207 CYS A C 1
ATOM 1568 O O . CYS A 1 207 ? 0.383 -9.705 -17.691 1.00 77.44 207 CYS A O 1
ATOM 1570 N N . PHE A 1 208 ? 1.377 -10.627 -15.877 1.00 86.38 208 PHE A N 1
ATOM 1571 C CA . PHE A 1 208 ? 0.280 -10.347 -14.986 1.00 86.38 208 PHE A CA 1
ATOM 1572 C C . PHE A 1 208 ? 0.138 -8.832 -14.878 1.00 86.38 208 PHE A C 1
ATOM 1574 O O . PHE A 1 208 ? 1.075 -8.137 -14.479 1.00 86.38 208 PHE A O 1
ATOM 1581 N N . SER A 1 209 ? -1.008 -8.334 -15.329 1.00 89.19 209 SER A N 1
ATOM 1582 C CA . SER A 1 209 ? -1.274 -6.911 -15.470 1.00 89.19 209 SER A CA 1
ATOM 1583 C C . SER A 1 209 ? -2.570 -6.540 -14.778 1.00 89.19 209 SER A C 1
ATOM 1585 O O . SER A 1 209 ? -3.554 -7.278 -14.851 1.00 89.19 209 SER A O 1
ATOM 1587 N N . PHE A 1 210 ? -2.591 -5.354 -14.196 1.00 91.50 210 PHE A N 1
ATOM 1588 C CA . PHE A 1 210 ? -3.710 -4.816 -13.453 1.00 91.50 210 PHE A CA 1
ATOM 1589 C C . PHE A 1 210 ? -4.193 -3.546 -14.131 1.00 91.50 210 PHE A C 1
ATOM 1591 O O . PHE A 1 210 ? -3.429 -2.606 -14.351 1.00 91.50 210 PHE A O 1
ATOM 1598 N N . THR A 1 211 ? -5.479 -3.525 -14.467 1.00 92.62 211 THR A N 1
ATOM 1599 C CA . THR A 1 211 ? -6.142 -2.327 -14.985 1.00 92.62 211 THR A CA 1
ATOM 1600 C C . THR A 1 211 ? -6.744 -1.561 -13.813 1.00 92.62 211 THR A C 1
ATOM 1602 O O . THR A 1 211 ? -7.405 -2.182 -12.976 1.00 92.62 211 THR A O 1
ATOM 1605 N N . PRO A 1 212 ? -6.538 -0.239 -13.722 1.00 96.12 212 PRO A N 1
ATOM 1606 C CA . PRO A 1 212 ? -7.067 0.533 -12.612 1.00 96.12 212 PRO A CA 1
ATOM 1607 C C . PRO A 1 212 ? -8.585 0.598 -12.660 1.00 96.12 212 PRO A C 1
ATOM 1609 O O .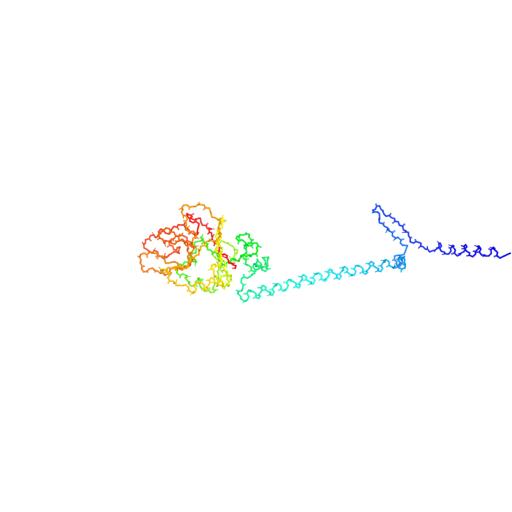 PRO A 1 212 ? -9.190 0.766 -13.720 1.00 96.12 212 PRO A O 1
ATOM 1612 N N . THR A 1 213 ? -9.199 0.520 -11.488 1.00 97.44 213 THR A N 1
ATOM 1613 C CA . THR A 1 213 ? -10.649 0.657 -11.316 1.00 97.44 213 THR A CA 1
ATOM 1614 C C . THR A 1 213 ? -11.032 2.069 -10.896 1.00 97.44 213 THR A C 1
ATOM 1616 O O . THR A 1 213 ? -12.088 2.566 -11.282 1.00 97.44 213 THR A O 1
ATOM 1619 N N . GLN A 1 214 ? -10.169 2.732 -10.124 1.00 97.25 214 GLN A N 1
ATOM 1620 C CA . GLN A 1 214 ? -10.334 4.106 -9.658 1.00 97.25 214 GLN A CA 1
ATOM 1621 C C . GLN A 1 214 ? -8.968 4.792 -9.630 1.00 97.25 214 GLN A C 1
ATOM 1623 O O . GLN A 1 214 ? -7.955 4.151 -9.354 1.00 97.25 214 GLN A O 1
ATOM 1628 N N . LYS A 1 215 ? -8.924 6.095 -9.908 1.00 96.75 215 LYS A N 1
ATOM 1629 C CA . LYS A 1 215 ? -7.688 6.882 -9.845 1.00 96.75 215 LYS A CA 1
ATOM 1630 C C . LYS A 1 215 ? -7.977 8.365 -9.657 1.00 96.75 215 LYS A C 1
ATOM 1632 O O . LYS A 1 215 ? -8.993 8.864 -10.143 1.00 96.75 215 LYS A O 1
ATOM 1637 N N . ASN A 1 216 ? -7.041 9.059 -9.029 1.00 96.25 216 ASN A N 1
ATOM 1638 C CA . ASN A 1 216 ? -6.930 10.509 -9.033 1.00 96.25 216 ASN A CA 1
ATOM 1639 C C . ASN A 1 216 ? -5.504 10.863 -9.444 1.00 96.25 216 ASN A C 1
ATOM 1641 O O . ASN A 1 216 ? -4.580 10.827 -8.633 1.00 96.25 216 ASN A O 1
ATOM 1645 N N . ILE A 1 217 ? -5.339 11.138 -10.730 1.00 91.31 217 ILE A N 1
ATOM 1646 C CA . ILE A 1 217 ? -4.048 11.355 -11.367 1.00 91.31 217 ILE A CA 1
ATOM 1647 C C . ILE A 1 217 ? -4.146 12.631 -12.206 1.00 91.31 217 ILE A C 1
ATOM 1649 O O . ILE A 1 217 ? -5.040 12.748 -13.049 1.00 91.31 217 ILE A O 1
ATOM 1653 N N . ALA A 1 218 ? -3.232 13.578 -12.000 1.00 89.81 218 ALA A N 1
ATOM 1654 C CA . ALA A 1 218 ? -3.140 14.778 -12.813 1.00 89.81 218 ALA A CA 1
ATOM 1655 C C . ALA A 1 218 ? -2.537 14.459 -14.198 1.00 89.81 218 ALA A C 1
ATOM 1657 O O . ALA A 1 218 ? -1.623 13.632 -14.312 1.00 89.81 218 ALA A O 1
ATOM 1658 N N . PRO A 1 219 ? -2.993 15.127 -15.273 1.00 86.19 219 PRO A N 1
ATOM 1659 C CA . PRO A 1 219 ? -2.406 14.961 -16.599 1.00 86.19 219 PRO A CA 1
ATOM 1660 C C . PRO A 1 219 ? -0.903 15.290 -16.616 1.00 86.19 219 PRO A C 1
ATOM 1662 O O . PRO A 1 219 ? -0.502 16.380 -16.215 1.00 86.19 219 PRO A O 1
ATOM 1665 N N . ASN A 1 220 ? -0.077 14.370 -17.126 1.00 82.31 220 ASN A N 1
ATOM 1666 C CA . ASN A 1 220 ? 1.365 14.557 -17.316 1.00 82.31 220 ASN A CA 1
ATOM 1667 C C . ASN A 1 220 ? 1.803 13.837 -18.608 1.00 82.31 220 ASN A C 1
ATOM 1669 O O . ASN A 1 220 ? 1.518 12.656 -18.793 1.00 82.31 220 ASN A O 1
ATOM 1673 N N . ALA A 1 221 ? 2.463 14.553 -19.525 1.00 81.50 221 ALA A N 1
ATOM 1674 C CA . ALA A 1 221 ? 2.878 14.019 -20.829 1.00 81.50 221 ALA A CA 1
ATOM 1675 C C . ALA A 1 221 ? 4.022 12.990 -20.740 1.00 81.50 221 ALA A C 1
ATOM 1677 O O . ALA A 1 221 ? 4.208 12.196 -21.667 1.00 81.50 221 ALA A O 1
ATOM 1678 N N . ASN A 1 222 ? 4.749 13.006 -19.621 1.00 76.25 222 ASN A N 1
ATOM 1679 C CA . ASN A 1 222 ? 5.848 12.097 -19.305 1.00 76.25 222 ASN A CA 1
ATOM 1680 C C . ASN A 1 222 ? 5.396 10.972 -18.362 1.00 76.25 222 ASN A C 1
ATOM 1682 O O . ASN A 1 222 ? 6.224 10.289 -17.769 1.00 76.25 222 ASN A O 1
ATOM 1686 N N . ARG A 1 223 ? 4.081 10.792 -18.186 1.00 78.69 223 ARG A N 1
ATOM 1687 C CA . ARG A 1 223 ? 3.539 9.749 -17.323 1.00 78.69 223 ARG A CA 1
ATOM 1688 C C . ARG A 1 223 ? 3.583 8.388 -18.000 1.00 78.69 223 ARG A C 1
ATOM 1690 O O . ARG A 1 223 ? 3.368 8.251 -19.206 1.00 78.69 223 ARG A O 1
ATOM 1697 N N . CYS A 1 224 ? 3.795 7.382 -17.176 1.00 80.50 224 CYS A N 1
ATOM 1698 C CA . CYS A 1 224 ? 3.619 5.986 -17.523 1.00 80.50 224 CYS A CA 1
ATOM 1699 C C . CYS A 1 224 ? 2.124 5.684 -17.687 1.00 80.50 224 CYS A C 1
ATOM 1701 O O . CYS A 1 224 ? 1.262 6.407 -17.189 1.00 80.50 224 CYS A O 1
ATOM 1703 N N . SER A 1 225 ? 1.813 4.630 -18.432 1.00 83.75 225 SER A N 1
ATOM 1704 C CA . SER A 1 225 ? 0.482 4.031 -18.492 1.00 83.75 225 SER A CA 1
ATOM 1705 C C . SER A 1 225 ? -0.029 3.785 -17.085 1.00 83.75 225 SER A C 1
ATOM 1707 O O . SER A 1 225 ? 0.747 3.447 -16.205 1.00 83.75 225 SER A O 1
ATOM 1709 N N . ASP A 1 226 ? -1.339 3.856 -16.894 1.00 88.94 226 ASP A N 1
ATOM 1710 C CA . ASP A 1 226 ? -1.964 3.517 -15.617 1.00 88.94 226 ASP A CA 1
ATOM 1711 C C . ASP A 1 226 ? -2.078 1.995 -15.400 1.00 88.94 226 ASP A C 1
ATOM 1713 O O . ASP A 1 226 ? -2.541 1.545 -14.358 1.00 88.94 226 ASP A O 1
ATOM 1717 N N . THR A 1 227 ? -1.699 1.182 -16.392 1.00 87.81 227 THR A N 1
ATOM 1718 C CA . THR A 1 227 ? -1.656 -0.280 -16.250 1.00 87.81 227 THR A CA 1
ATOM 1719 C C . THR A 1 227 ? -0.391 -0.685 -15.511 1.00 87.81 227 THR A C 1
ATOM 1721 O O . THR A 1 227 ? 0.716 -0.402 -15.979 1.00 87.81 227 THR A O 1
ATOM 1724 N N . MET A 1 228 ? -0.570 -1.383 -14.392 1.00 89.25 228 MET A N 1
ATOM 1725 C CA . MET A 1 228 ? 0.527 -1.943 -13.614 1.00 89.25 228 MET A CA 1
ATOM 1726 C C . MET A 1 228 ? 0.820 -3.372 -14.070 1.00 89.25 228 MET A C 1
ATOM 1728 O O . MET A 1 228 ? -0.099 -4.146 -14.320 1.00 89.25 228 MET A O 1
ATOM 1732 N N . PHE A 1 229 ? 2.088 -3.743 -14.128 1.00 87.12 229 PHE A N 1
ATOM 1733 C CA . PHE A 1 229 ? 2.577 -5.076 -14.448 1.00 87.12 229 PHE A CA 1
ATOM 1734 C C . PHE A 1 229 ? 3.391 -5.614 -13.275 1.00 87.12 229 PHE A C 1
ATOM 1736 O O . PHE A 1 229 ? 4.089 -4.853 -12.607 1.00 87.12 229 PHE A O 1
ATOM 1743 N N . ALA A 1 230 ? 3.326 -6.921 -13.038 1.00 87.06 230 ALA A N 1
ATOM 1744 C CA . ALA A 1 230 ? 4.2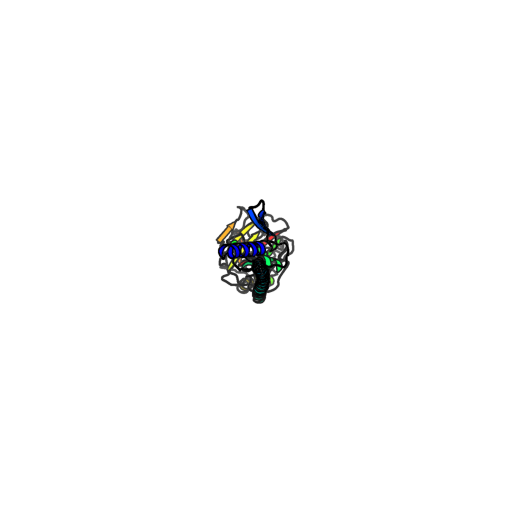00 -7.603 -12.089 1.00 87.06 230 ALA A CA 1
ATOM 1745 C C . ALA A 1 230 ? 5.300 -8.374 -12.832 1.00 87.06 230 ALA A C 1
ATOM 1747 O O . ALA A 1 230 ? 5.017 -9.140 -13.757 1.00 87.06 230 ALA A O 1
ATOM 1748 N N . ASN A 1 231 ? 6.548 -8.167 -12.408 1.00 82.62 231 ASN A N 1
ATOM 1749 C CA . ASN A 1 231 ? 7.769 -8.736 -12.980 1.00 82.62 231 ASN A CA 1
ATOM 1750 C C . ASN A 1 231 ? 7.903 -8.564 -14.508 1.00 82.62 231 ASN A C 1
ATOM 1752 O O . ASN A 1 231 ? 8.276 -9.533 -15.179 1.00 82.62 231 ASN A O 1
ATOM 1756 N N . PRO A 1 232 ? 7.566 -7.411 -15.120 1.00 74.31 232 PRO A N 1
ATOM 1757 C CA . PRO A 1 232 ? 7.718 -7.282 -16.564 1.00 74.31 232 PRO A CA 1
ATOM 1758 C C . PRO A 1 232 ? 9.193 -7.398 -16.955 1.00 74.31 232 PRO A C 1
ATOM 1760 O O . PRO A 1 232 ? 10.069 -6.860 -16.276 1.00 74.31 232 PRO A O 1
ATOM 1763 N N . LYS A 1 233 ? 9.464 -8.109 -18.053 1.00 70.75 233 LYS A N 1
ATOM 1764 C CA . LYS A 1 233 ? 10.793 -8.149 -18.660 1.00 70.75 233 LYS A CA 1
ATOM 1765 C C . LYS A 1 233 ? 11.176 -6.761 -19.155 1.00 70.75 233 LYS A C 1
ATOM 1767 O O . LYS A 1 233 ? 10.463 -6.210 -19.991 1.00 70.75 233 LYS A O 1
ATOM 1772 N N . ASP A 1 234 ? 12.327 -6.276 -18.706 1.00 62.44 234 ASP A N 1
ATOM 1773 C CA . ASP A 1 234 ? 12.973 -5.138 -19.340 1.00 62.44 234 ASP A CA 1
ATOM 1774 C C . ASP A 1 234 ? 13.685 -5.572 -20.632 1.00 62.44 234 ASP A C 1
ATOM 1776 O O . ASP A 1 234 ? 14.192 -6.695 -20.754 1.00 62.44 234 ASP A O 1
ATOM 1780 N N . SER A 1 235 ? 13.623 -4.718 -21.649 1.00 50.94 235 SER A N 1
ATOM 1781 C CA . SER A 1 235 ? 14.043 -5.036 -23.016 1.00 50.94 235 SER A CA 1
ATOM 1782 C C . SER A 1 235 ? 15.481 -4.635 -23.342 1.00 50.94 235 SER A C 1
ATOM 1784 O O . SER A 1 235 ? 15.887 -4.744 -24.503 1.00 50.94 235 SER A O 1
ATOM 1786 N N . ASP A 1 236 ? 16.264 -4.259 -22.331 1.00 51.69 236 ASP A N 1
ATOM 1787 C CA . ASP A 1 236 ? 17.661 -3.889 -22.503 1.00 51.69 236 ASP A CA 1
ATOM 1788 C C . ASP A 1 236 ? 18.497 -5.029 -23.114 1.00 51.69 236 ASP A C 1
ATOM 1790 O O . ASP A 1 236 ? 18.372 -6.223 -22.811 1.00 51.69 236 ASP A O 1
ATOM 1794 N N . VAL A 1 237 ? 19.300 -4.639 -24.102 1.00 44.97 237 VAL A N 1
ATOM 1795 C CA . VAL A 1 237 ? 19.855 -5.508 -25.142 1.00 44.97 237 VAL A CA 1
ATOM 1796 C C . VAL A 1 237 ? 21.096 -6.241 -24.623 1.00 44.97 237 VAL A C 1
ATOM 1798 O O . VAL A 1 237 ? 22.223 -5.898 -24.959 1.00 44.97 237 VAL A O 1
ATOM 1801 N N . GLY A 1 238 ? 20.907 -7.287 -23.820 1.00 52.84 238 GLY A N 1
ATOM 1802 C CA . GLY A 1 238 ? 22.013 -8.099 -23.306 1.00 52.84 238 GLY A CA 1
ATOM 1803 C C . GLY A 1 238 ? 21.573 -9.207 -22.345 1.00 52.84 238 GLY A C 1
ATOM 1804 O O . GLY A 1 238 ? 20.383 -9.342 -22.054 1.00 52.84 238 GLY A O 1
ATOM 1805 N N . PRO A 1 239 ? 22.503 -10.050 -21.854 1.00 49.47 239 PRO A N 1
ATOM 1806 C CA . PRO A 1 239 ? 22.238 -11.024 -20.797 1.00 49.47 239 PRO A CA 1
ATOM 1807 C C . PRO A 1 239 ? 22.082 -10.304 -19.446 1.00 49.47 239 PRO A C 1
ATOM 1809 O O . PRO A 1 239 ? 22.908 -10.458 -18.550 1.00 49.47 239 PRO A O 1
ATOM 1812 N N . HIS A 1 240 ? 21.051 -9.471 -19.315 1.00 53.88 240 HIS A N 1
ATOM 1813 C CA . HIS A 1 240 ? 20.769 -8.729 -18.091 1.00 53.88 240 HIS A CA 1
ATOM 1814 C C . HIS A 1 240 ? 19.958 -9.575 -17.108 1.00 53.88 240 HIS A C 1
ATOM 1816 O O . HIS A 1 240 ? 19.234 -10.506 -17.476 1.00 53.88 240 HIS A O 1
ATOM 1822 N N . GLN A 1 241 ? 20.162 -9.279 -15.829 1.00 54.75 241 GLN A N 1
ATOM 1823 C CA . GLN A 1 241 ? 19.569 -9.985 -14.704 1.00 54.75 241 GLN A CA 1
ATOM 1824 C C . GLN A 1 241 ? 18.055 -9.749 -14.646 1.00 54.75 241 GLN A C 1
ATOM 1826 O O . GLN A 1 241 ? 17.549 -8.720 -15.080 1.00 54.75 241 GLN A O 1
ATOM 1831 N N . ASN A 1 242 ? 17.333 -10.749 -14.140 1.00 61.59 242 ASN A N 1
ATOM 1832 C CA . ASN A 1 242 ? 15.876 -10.743 -14.079 1.00 61.59 242 ASN A CA 1
ATOM 1833 C C . ASN A 1 242 ? 15.369 -9.546 -13.263 1.00 61.59 242 ASN A C 1
ATOM 1835 O O . ASN A 1 242 ? 15.766 -9.370 -12.115 1.00 61.59 242 ASN A O 1
ATOM 1839 N N . THR A 1 243 ? 14.448 -8.781 -13.834 1.00 65.81 243 THR A N 1
ATOM 1840 C CA . THR A 1 243 ? 13.731 -7.705 -13.150 1.00 65.81 243 THR A CA 1
ATOM 1841 C C . THR A 1 243 ? 12.588 -8.275 -12.320 1.00 65.81 243 THR A C 1
ATOM 1843 O O . THR A 1 243 ? 11.921 -9.238 -12.715 1.00 65.81 243 THR A O 1
ATOM 1846 N N . CYS A 1 244 ? 12.360 -7.687 -11.152 1.00 78.69 244 CYS A N 1
ATOM 1847 C CA . CYS A 1 244 ? 11.322 -8.094 -10.216 1.00 78.69 244 CYS A CA 1
ATOM 1848 C C . CYS A 1 244 ? 10.638 -6.875 -9.621 1.00 78.69 244 CYS A C 1
ATOM 1850 O O . CYS A 1 244 ? 11.260 -5.836 -9.428 1.00 78.69 244 CYS A O 1
ATOM 1852 N N . GLY A 1 245 ? 9.357 -7.036 -9.309 1.00 85.81 245 GLY A N 1
ATOM 1853 C CA . GLY A 1 245 ? 8.549 -5.994 -8.703 1.00 85.81 245 GLY A CA 1
ATOM 1854 C C . GLY A 1 245 ? 7.443 -5.478 -9.603 1.00 85.81 245 GLY A C 1
ATOM 1855 O O . GLY A 1 245 ? 7.094 -6.091 -10.615 1.00 85.81 245 GLY A O 1
ATOM 1856 N N . PHE A 1 246 ? 6.844 -4.367 -9.191 1.00 87.31 246 PHE A N 1
ATOM 1857 C CA . PHE A 1 246 ? 5.813 -3.698 -9.974 1.00 87.31 246 PHE A CA 1
ATOM 1858 C C . PHE A 1 246 ? 6.419 -2.665 -10.919 1.00 87.31 246 PHE A C 1
ATOM 1860 O O . PHE A 1 246 ? 7.343 -1.944 -10.555 1.00 87.31 246 PHE A O 1
ATOM 1867 N N . ALA A 1 247 ? 5.829 -2.559 -12.105 1.00 83.81 247 ALA A N 1
ATOM 1868 C CA . ALA A 1 247 ? 6.112 -1.500 -13.063 1.00 83.81 247 ALA A CA 1
ATOM 1869 C C . ALA A 1 247 ? 4.825 -0.926 -13.618 1.00 83.81 247 ALA A C 1
ATOM 1871 O O . ALA A 1 247 ? 3.848 -1.652 -13.802 1.00 83.81 247 ALA A O 1
ATOM 1872 N N . TRP A 1 248 ? 4.880 0.324 -14.049 1.00 84.19 248 TRP A N 1
ATOM 1873 C CA . TRP A 1 248 ? 3.907 0.854 -14.995 1.00 84.19 248 TRP A CA 1
ATOM 1874 C C . TRP A 1 248 ? 4.492 0.848 -16.396 1.00 84.19 248 TRP A C 1
ATOM 1876 O O . TRP A 1 248 ? 5.675 1.113 -16.581 1.00 84.19 248 TRP A O 1
ATOM 1886 N N . GLY A 1 249 ? 3.676 0.524 -17.395 1.00 71.88 249 GLY A N 1
ATOM 1887 C CA . GLY A 1 249 ? 4.160 0.501 -18.775 1.00 71.88 249 GLY A CA 1
ATOM 1888 C C . GLY A 1 249 ? 4.460 1.911 -19.284 1.00 71.88 249 GLY A C 1
ATOM 1889 O O . GLY A 1 249 ? 3.609 2.785 -19.214 1.00 71.88 249 GLY A O 1
ATOM 1890 N N . PHE A 1 250 ? 5.625 2.136 -19.863 1.00 60.22 250 PHE A N 1
ATOM 1891 C CA . PHE A 1 250 ? 5.984 3.320 -20.633 1.00 60.22 250 PHE A CA 1
ATOM 1892 C C . PHE A 1 250 ? 6.085 2.951 -22.118 1.00 60.22 250 PHE A C 1
ATOM 1894 O O . PHE A 1 250 ? 6.068 1.778 -22.494 1.00 60.22 250 PHE A O 1
ATOM 1901 N N . ARG A 1 251 ? 6.120 3.958 -22.995 1.00 57.75 251 ARG A N 1
ATOM 1902 C CA . ARG A 1 251 ? 6.176 3.797 -24.461 1.00 57.75 251 ARG A CA 1
ATOM 1903 C C . ARG A 1 251 ? 7.125 2.650 -24.867 1.00 57.75 251 ARG A C 1
ATOM 1905 O O . ARG A 1 251 ? 8.214 2.541 -24.324 1.00 57.75 251 ARG A O 1
ATOM 1912 N N . HIS A 1 252 ? 6.719 1.826 -25.838 1.00 53.59 252 HIS A N 1
ATOM 1913 C CA . HIS A 1 252 ? 7.518 0.705 -26.366 1.00 53.59 252 HIS A CA 1
ATOM 1914 C C . HIS A 1 252 ? 7.881 -0.419 -25.368 1.00 53.59 252 HIS A C 1
ATOM 1916 O O . HIS A 1 252 ? 8.906 -1.058 -25.556 1.00 53.59 252 HIS A O 1
ATOM 1922 N N . ASN A 1 253 ? 7.016 -0.729 -24.390 1.00 49.94 253 ASN A N 1
ATOM 1923 C CA . ASN A 1 253 ? 7.216 -1.790 -23.377 1.00 49.94 253 ASN A CA 1
ATOM 1924 C C . ASN A 1 253 ? 8.302 -1.509 -22.323 1.00 49.94 253 ASN A C 1
ATOM 1926 O O . ASN A 1 253 ? 8.651 -2.416 -21.572 1.00 49.94 253 ASN A O 1
ATOM 1930 N N . ASN A 1 254 ? 8.778 -0.272 -22.203 1.00 59.56 254 ASN A N 1
ATOM 1931 C CA . ASN A 1 254 ? 9.663 0.101 -21.099 1.00 59.56 254 ASN A CA 1
ATOM 1932 C C . ASN A 1 254 ? 8.872 0.139 -19.780 1.00 59.56 254 ASN A C 1
ATOM 1934 O O . ASN A 1 254 ? 7.659 0.355 -19.795 1.00 59.56 254 ASN A O 1
ATOM 1938 N N . GLY A 1 255 ? 9.524 -0.090 -18.643 1.00 67.31 255 GLY A N 1
ATOM 1939 C CA . GLY A 1 255 ? 8.899 -0.029 -17.320 1.00 67.31 255 GLY A CA 1
ATOM 1940 C C . GLY A 1 255 ? 9.233 1.268 -16.586 1.00 67.31 255 GLY A C 1
ATOM 1941 O O . GLY A 1 255 ? 10.344 1.768 -16.695 1.00 67.31 255 GLY A O 1
ATOM 1942 N N . CYS A 1 256 ? 8.279 1.796 -15.823 1.00 78.00 256 CYS A N 1
ATOM 1943 C CA . CYS A 1 256 ? 8.513 2.829 -14.817 1.00 78.00 256 CYS A CA 1
ATOM 1944 C C . CYS A 1 256 ? 8.535 2.185 -13.431 1.00 78.00 256 CYS A C 1
ATOM 1946 O O . CYS A 1 256 ? 7.478 1.704 -12.986 1.00 78.00 256 CYS A O 1
ATOM 1948 N N . PRO A 1 257 ? 9.704 2.115 -12.780 1.00 75.31 257 PRO A N 1
ATOM 1949 C CA . PRO A 1 257 ? 9.851 1.401 -11.528 1.00 75.31 257 PRO A CA 1
ATOM 1950 C C . PRO A 1 257 ? 9.454 2.218 -10.317 1.00 75.31 257 PRO A C 1
ATOM 1952 O O . PRO A 1 257 ? 9.117 3.394 -10.402 1.00 75.31 257 PRO A O 1
ATOM 1955 N N . LEU A 1 258 ? 9.443 1.546 -9.173 1.00 76.56 258 LEU A N 1
ATOM 1956 C CA . LEU A 1 258 ? 9.019 2.110 -7.903 1.00 76.56 258 LEU A CA 1
ATOM 1957 C C . LEU A 1 258 ? 10.158 2.693 -7.062 1.00 76.56 258 LEU A C 1
ATOM 1959 O O . LEU A 1 258 ? 9.833 3.277 -6.040 1.00 76.56 258 LEU A O 1
ATOM 1963 N N . ASP A 1 259 ? 11.429 2.575 -7.457 1.00 67.56 259 ASP A N 1
ATOM 1964 C CA . ASP A 1 259 ? 12.565 2.844 -6.561 1.00 67.56 259 ASP A CA 1
ATOM 1965 C C . ASP A 1 259 ? 13.658 3.715 -7.172 1.00 67.56 259 ASP A C 1
ATOM 1967 O O . ASP A 1 259 ? 14.017 3.503 -8.329 1.00 67.56 259 ASP A O 1
ATOM 1971 N N . ASP A 1 260 ? 14.165 4.658 -6.368 1.00 58.56 260 ASP A N 1
ATOM 1972 C CA . ASP A 1 260 ? 15.419 5.405 -6.550 1.00 58.56 260 ASP A CA 1
ATOM 1973 C C . ASP A 1 260 ? 15.861 5.659 -7.996 1.00 58.56 260 ASP A C 1
ATOM 1975 O O . ASP A 1 260 ? 16.831 5.100 -8.505 1.00 58.56 260 ASP A O 1
ATOM 1979 N N . VAL A 1 261 ? 15.163 6.561 -8.685 1.00 55.69 261 VAL A N 1
ATOM 1980 C CA . VAL A 1 261 ? 15.444 6.782 -10.102 1.00 55.69 261 VAL A CA 1
ATOM 1981 C C . VAL A 1 261 ? 16.856 7.328 -10.335 1.00 55.69 261 VAL A C 1
ATOM 1983 O O . VAL A 1 261 ? 17.202 8.435 -9.916 1.00 55.69 261 VAL A O 1
ATOM 1986 N N . GLY A 1 262 ? 17.656 6.568 -11.083 1.00 52.19 262 GLY A N 1
ATOM 1987 C CA . GLY A 1 262 ? 19.039 6.879 -11.422 1.00 52.19 262 GLY A CA 1
ATOM 1988 C C . GLY A 1 262 ? 19.784 5.634 -11.903 1.00 52.19 262 GLY A C 1
ATOM 1989 O O . GLY A 1 262 ? 19.174 4.615 -12.188 1.00 52.19 262 GLY A O 1
ATOM 1990 N N . SER A 1 263 ? 21.120 5.690 -11.968 1.00 47.69 263 SER A N 1
ATOM 1991 C CA . SER A 1 263 ? 21.988 4.638 -12.543 1.00 47.69 263 SER A CA 1
ATOM 1992 C C . SER A 1 263 ? 21.837 3.219 -11.953 1.00 47.69 263 SER A C 1
ATOM 1994 O O . SER A 1 263 ? 22.468 2.295 -12.465 1.00 47.69 263 SER A O 1
ATOM 1996 N N . PHE A 1 264 ? 21.079 3.045 -10.866 1.00 49.72 264 PHE A N 1
ATOM 1997 C CA . PHE A 1 264 ? 20.903 1.780 -10.143 1.00 49.72 264 PHE A CA 1
ATOM 1998 C C . PHE A 1 264 ? 19.419 1.454 -9.821 1.00 49.72 264 PHE A C 1
ATOM 2000 O O . PHE A 1 264 ? 19.123 0.357 -9.335 1.00 49.72 264 PHE A O 1
ATOM 2007 N N . GLY A 1 265 ? 18.496 2.348 -10.203 1.00 47.00 265 GLY A N 1
ATOM 2008 C CA . GLY A 1 265 ? 17.073 2.398 -9.850 1.00 47.00 265 GLY A CA 1
ATOM 2009 C C . GLY A 1 265 ? 16.126 1.508 -10.650 1.00 47.00 265 GLY A C 1
ATOM 2010 O O . GLY A 1 265 ? 15.165 1.975 -11.240 1.00 47.00 265 GLY A O 1
ATOM 2011 N N . SER A 1 266 ? 16.330 0.195 -10.591 1.00 50.06 266 SER A N 1
ATOM 2012 C CA . SER A 1 266 ? 15.250 -0.792 -10.759 1.00 50.06 266 SER A CA 1
ATOM 2013 C C . SER A 1 266 ? 14.463 -0.876 -12.096 1.00 50.06 266 SER A C 1
ATOM 2015 O O . SER A 1 266 ? 13.270 -1.115 -12.063 1.00 50.06 266 SER A O 1
ATOM 2017 N N . PHE A 1 267 ? 15.082 -0.955 -13.278 1.00 49.12 267 PHE A N 1
ATOM 2018 C CA . PHE A 1 267 ? 14.700 -1.982 -14.283 1.00 49.12 267 PHE A CA 1
ATOM 2019 C C . PHE A 1 267 ? 15.881 -2.776 -14.859 1.00 49.12 267 PHE A C 1
ATOM 2021 O O . PHE A 1 267 ? 15.721 -3.594 -15.754 1.00 49.12 267 PHE A O 1
ATOM 2028 N N . GLY A 1 268 ? 17.037 -2.704 -14.211 1.00 40.19 268 GLY A N 1
ATOM 2029 C CA . GLY A 1 268 ? 18.184 -3.558 -14.503 1.00 40.19 268 GLY A CA 1
ATOM 2030 C C . GLY A 1 268 ? 19.463 -2.733 -14.520 1.00 40.19 268 GLY A C 1
ATOM 2031 O O . GLY A 1 268 ? 19.416 -1.511 -14.619 1.00 40.19 268 GLY A O 1
ATOM 2032 N N . PRO A 1 269 ? 20.641 -3.355 -14.387 1.00 32.03 269 PRO A N 1
ATOM 2033 C CA . PRO A 1 269 ? 21.881 -2.618 -14.509 1.00 32.03 269 PRO A CA 1
ATOM 2034 C C . PRO A 1 269 ? 22.181 -2.408 -15.996 1.00 32.03 269 PRO A C 1
ATOM 2036 O O . PRO A 1 269 ? 22.484 -3.374 -16.706 1.00 32.03 269 PRO A O 1
ATOM 2039 N N . ASN A 1 270 ? 22.218 -1.155 -16.448 1.00 38.34 270 ASN A N 1
ATOM 2040 C CA . ASN A 1 270 ? 23.130 -0.802 -17.527 1.00 38.34 270 ASN A CA 1
ATOM 2041 C C . ASN A 1 270 ? 24.449 -0.335 -16.899 1.00 38.34 270 ASN A C 1
ATOM 2043 O O . ASN A 1 270 ? 24.609 0.806 -16.472 1.00 38.34 270 ASN A O 1
ATOM 2047 N N . SER A 1 271 ? 25.392 -1.268 -16.760 1.00 38.44 271 SER A N 1
ATOM 2048 C CA . SER A 1 271 ? 26.710 -0.996 -16.179 1.00 38.44 271 SER A CA 1
ATOM 2049 C C . SER A 1 271 ? 27.679 -0.314 -17.151 1.00 38.44 271 SER A C 1
ATOM 2051 O O . SER A 1 271 ? 28.786 0.024 -16.736 1.00 38.44 271 SER A O 1
ATOM 2053 N N . GLU A 1 272 ? 27.313 -0.132 -18.426 1.00 37.50 272 GLU A N 1
ATOM 2054 C CA . GLU A 1 272 ? 28.247 0.336 -19.465 1.00 37.50 272 GLU A CA 1
ATOM 2055 C C . GLU A 1 272 ? 27.759 1.565 -20.251 1.00 37.50 272 GLU A C 1
ATOM 2057 O O . GLU A 1 272 ? 28.587 2.370 -20.676 1.00 37.50 272 GLU A O 1
ATOM 2062 N N . GLU A 1 273 ? 26.451 1.803 -20.360 1.00 39.62 273 GLU A N 1
ATOM 2063 C CA . GLU A 1 273 ? 25.877 3.025 -20.939 1.00 39.62 273 GLU A CA 1
ATOM 2064 C C . GLU A 1 273 ? 24.731 3.528 -20.044 1.00 39.62 273 GLU A C 1
ATOM 2066 O O . GLU A 1 273 ? 24.110 2.758 -19.327 1.00 39.62 273 GLU A O 1
ATOM 2071 N N . ARG A 1 274 ? 24.442 4.833 -19.994 1.00 40.03 274 ARG A N 1
ATOM 2072 C CA . ARG A 1 274 ? 23.276 5.299 -19.222 1.00 40.03 274 ARG A CA 1
ATOM 2073 C C . ARG A 1 274 ? 22.018 4.801 -19.930 1.00 40.03 274 ARG A C 1
ATOM 2075 O O . ARG A 1 274 ? 21.673 5.356 -20.974 1.00 40.03 274 ARG A O 1
ATOM 2082 N N . SER A 1 275 ? 21.320 3.810 -19.379 1.00 37.88 275 SER A N 1
ATOM 2083 C CA . SER A 1 275 ? 19.893 3.683 -19.656 1.00 37.88 275 SER A CA 1
ATOM 2084 C C . SER A 1 275 ? 19.261 5.028 -19.287 1.00 37.88 275 SER A C 1
ATOM 2086 O O . SER A 1 275 ? 19.505 5.583 -18.213 1.00 37.88 275 SER A O 1
ATOM 2088 N N . VAL A 1 276 ? 18.511 5.620 -20.215 1.00 49.62 276 VAL A N 1
ATOM 2089 C CA . VAL A 1 276 ? 17.597 6.711 -19.867 1.00 49.62 276 VAL A CA 1
ATOM 2090 C C . VAL A 1 276 ? 16.365 6.025 -19.286 1.00 49.62 276 VAL A C 1
ATOM 2092 O O . VAL A 1 276 ? 15.320 5.966 -19.929 1.00 49.62 276 VAL A O 1
ATOM 2095 N N . GLU A 1 277 ? 16.517 5.410 -18.108 1.00 50.06 277 GLU A N 1
ATOM 2096 C CA . GLU A 1 277 ? 15.362 5.156 -17.254 1.00 50.06 277 GLU A CA 1
ATOM 2097 C C . GLU A 1 277 ? 14.733 6.528 -17.015 1.00 50.06 277 GLU A C 1
ATOM 2099 O O . GLU A 1 277 ? 15.392 7.469 -16.559 1.00 50.06 277 GLU A O 1
ATOM 2104 N N . GLU A 1 278 ? 13.488 6.689 -17.452 1.00 56.12 278 GLU A N 1
ATOM 2105 C CA . GLU A 1 278 ? 12.792 7.950 -17.258 1.00 56.12 278 GLU A CA 1
ATOM 2106 C C . GLU A 1 278 ? 12.687 8.198 -15.751 1.00 56.12 278 GLU A C 1
ATOM 2108 O O . GLU A 1 278 ? 12.258 7.286 -15.032 1.00 56.12 278 GLU A O 1
ATOM 2113 N N . PRO A 1 279 ? 13.027 9.407 -15.258 1.00 61.25 279 PRO A N 1
ATOM 2114 C CA . PRO A 1 279 ? 12.741 9.794 -13.889 1.00 61.25 279 PRO A CA 1
ATOM 2115 C C . PRO A 1 279 ? 11.261 9.587 -13.639 1.00 61.25 279 PRO A C 1
ATOM 2117 O O . PRO A 1 279 ? 10.424 10.310 -14.157 1.00 61.25 279 PRO A O 1
ATOM 2120 N N . SER A 1 280 ? 10.913 8.503 -12.962 1.00 65.75 280 SER A N 1
ATOM 2121 C CA . SER A 1 280 ? 9.537 8.138 -12.687 1.00 65.75 280 SER A CA 1
ATOM 2122 C C . SER A 1 280 ? 9.484 7.253 -11.453 1.00 65.75 280 SER A C 1
ATOM 2124 O O . SER A 1 280 ? 10.167 6.244 -11.360 1.00 65.75 280 SER A O 1
ATOM 2126 N N . LEU A 1 281 ? 8.667 7.667 -10.487 1.00 76.31 281 LEU A N 1
ATOM 2127 C CA . LEU A 1 281 ? 8.321 6.858 -9.329 1.00 76.31 281 LEU A CA 1
ATOM 2128 C C . LEU A 1 281 ? 6.948 6.276 -9.629 1.00 76.31 281 LEU A C 1
ATOM 2130 O O . LEU A 1 281 ? 5.934 6.978 -9.547 1.00 76.31 281 LEU A O 1
ATOM 2134 N N . GLY A 1 282 ? 6.933 5.029 -10.078 1.00 78.38 282 GLY A N 1
ATOM 2135 C CA . GLY A 1 282 ? 5.758 4.327 -10.569 1.00 78.38 282 GLY A CA 1
ATOM 2136 C C . GLY A 1 282 ? 4.995 5.140 -11.614 1.00 78.38 282 GLY A C 1
ATOM 2137 O O . GLY A 1 282 ? 5.519 5.508 -12.661 1.00 78.38 282 GLY A O 1
ATOM 2138 N N . PHE A 1 283 ? 3.734 5.451 -11.316 1.00 78.00 283 PHE A N 1
ATOM 2139 C CA . PHE A 1 283 ? 2.842 6.162 -12.230 1.00 78.00 283 PHE A CA 1
ATOM 2140 C C . PHE A 1 283 ? 3.008 7.693 -12.235 1.00 78.00 283 PHE A C 1
ATOM 2142 O O . PHE A 1 283 ? 2.206 8.353 -12.885 1.00 78.00 283 PHE A O 1
ATOM 2149 N N . LEU A 1 284 ? 3.956 8.307 -11.516 1.00 79.12 284 LEU A N 1
ATOM 2150 C CA . LEU A 1 284 ? 4.046 9.780 -11.439 1.00 79.12 284 LEU A CA 1
ATOM 2151 C C . LEU A 1 284 ? 4.661 10.417 -12.698 1.00 79.12 284 LEU A C 1
ATOM 2153 O O . LEU A 1 284 ? 4.103 11.383 -13.225 1.00 79.12 284 LEU A O 1
ATOM 2157 N N . GLY A 1 285 ? 5.749 9.829 -13.212 1.00 70.56 285 GLY A N 1
ATOM 2158 C CA . GLY A 1 285 ? 6.524 10.332 -14.357 1.00 70.56 285 GLY A CA 1
ATOM 2159 C C . GLY A 1 285 ? 7.187 11.708 -14.151 1.00 70.56 285 GLY A C 1
ATOM 2160 O O . GLY A 1 285 ? 6.657 12.574 -13.461 1.00 70.56 285 GLY A O 1
ATOM 2161 N N . GLY A 1 286 ? 8.312 11.954 -14.823 1.00 69.62 286 GLY A N 1
ATOM 2162 C CA . GLY A 1 286 ? 9.056 13.223 -14.778 1.00 69.62 286 GLY A CA 1
ATOM 2163 C C . GLY A 1 286 ? 10.066 13.356 -13.625 1.00 69.62 286 GLY A C 1
ATOM 2164 O O . GLY A 1 286 ? 10.114 12.537 -12.715 1.00 69.62 286 GLY A O 1
ATOM 2165 N N . GLU A 1 287 ? 10.888 14.416 -13.665 1.00 66.19 287 GLU A N 1
ATOM 2166 C CA . GLU A 1 287 ? 11.950 14.665 -12.674 1.00 66.19 287 GLU A CA 1
ATOM 2167 C C . GLU A 1 287 ? 11.436 14.561 -11.231 1.00 66.19 287 GLU A C 1
ATOM 2169 O O . GLU A 1 287 ? 10.584 15.337 -10.791 1.00 66.19 287 GLU A O 1
ATOM 2174 N N . LEU A 1 288 ? 11.974 13.593 -10.490 1.00 70.62 288 LEU A N 1
ATOM 2175 C CA . LEU A 1 288 ? 11.615 13.368 -9.099 1.00 70.62 288 LEU A CA 1
ATOM 2176 C C . LEU A 1 288 ? 12.536 14.157 -8.175 1.00 70.62 288 LEU A C 1
ATOM 2178 O O . LEU A 1 288 ? 13.760 14.072 -8.265 1.00 70.62 288 LEU A O 1
ATOM 2182 N N . ALA A 1 289 ? 11.938 14.865 -7.222 1.00 77.94 289 ALA A N 1
ATOM 2183 C CA . ALA A 1 289 ? 12.676 15.414 -6.096 1.00 77.94 289 ALA A CA 1
ATOM 2184 C C . ALA A 1 289 ? 13.096 14.298 -5.120 1.00 77.94 289 ALA A C 1
ATOM 2186 O O . ALA A 1 289 ? 12.407 13.282 -4.981 1.00 77.94 289 ALA A O 1
ATOM 2187 N N . GLN A 1 290 ? 14.203 14.508 -4.404 1.00 80.19 290 GLN A N 1
ATOM 2188 C CA . GLN A 1 290 ? 14.538 13.696 -3.230 1.00 80.19 290 GLN A CA 1
ATOM 2189 C C . GLN A 1 290 ? 13.395 13.746 -2.208 1.00 80.19 290 GLN A C 1
ATOM 2191 O O . GLN A 1 290 ? 12.790 14.800 -1.993 1.00 80.19 290 GLN A O 1
ATOM 2196 N N . GLY A 1 291 ? 13.103 12.608 -1.577 1.00 82.25 291 GLY A N 1
ATOM 2197 C CA . GLY A 1 291 ? 12.024 12.476 -0.592 1.00 82.25 291 GLY A CA 1
ATOM 2198 C C . GLY A 1 291 ? 10.631 12.264 -1.194 1.00 82.25 291 GLY A C 1
ATOM 2199 O O . GLY A 1 291 ? 9.642 12.237 -0.458 1.00 82.25 291 GLY A O 1
ATOM 2200 N N . MET A 1 292 ? 10.531 12.106 -2.517 1.00 88.56 292 MET A N 1
ATOM 2201 C CA . MET A 1 292 ? 9.335 11.562 -3.161 1.00 88.56 292 MET A CA 1
ATOM 2202 C C . MET A 1 292 ? 9.159 10.101 -2.759 1.00 88.56 292 MET A C 1
ATOM 2204 O O . MET A 1 292 ? 10.131 9.358 -2.726 1.00 88.56 292 MET A O 1
ATOM 2208 N N . TYR A 1 293 ? 7.931 9.681 -2.465 1.00 92.00 293 TYR A N 1
ATOM 2209 C CA . TYR A 1 293 ? 7.654 8.279 -2.168 1.00 92.00 293 TYR A CA 1
ATOM 2210 C C . TYR A 1 293 ? 6.267 7.860 -2.647 1.00 92.00 293 TYR A C 1
ATOM 2212 O O . TYR A 1 293 ? 5.352 8.682 -2.804 1.00 92.00 293 TYR A O 1
ATOM 2220 N N . MET A 1 294 ? 6.118 6.555 -2.849 1.00 93.75 294 MET A N 1
ATOM 2221 C CA . MET A 1 294 ? 4.860 5.897 -3.151 1.00 93.75 294 MET A CA 1
ATOM 2222 C C . MET A 1 294 ? 4.565 4.861 -2.079 1.00 93.75 294 MET A C 1
ATOM 2224 O O . MET A 1 294 ? 5.399 4.033 -1.736 1.00 93.75 294 MET A O 1
ATOM 2228 N N . GLU A 1 295 ? 3.361 4.908 -1.543 1.00 96.50 295 GLU A N 1
ATOM 2229 C CA . GLU A 1 295 ? 2.862 3.957 -0.568 1.00 96.50 295 GLU A CA 1
ATOM 2230 C C . GLU A 1 295 ? 1.934 2.965 -1.255 1.00 96.50 295 GLU A C 1
ATOM 2232 O O . GLU A 1 295 ? 1.020 3.360 -1.975 1.00 96.50 295 GLU A O 1
ATOM 2237 N N . LEU A 1 296 ? 2.158 1.680 -1.008 1.00 97.19 296 LEU A N 1
ATOM 2238 C CA . LEU A 1 296 ? 1.274 0.597 -1.400 1.00 97.19 296 LEU A CA 1
ATOM 2239 C C . LEU A 1 296 ? 0.460 0.155 -0.195 1.00 97.19 296 LEU A C 1
ATOM 2241 O O . LEU A 1 296 ? 1.008 -0.321 0.799 1.00 97.19 296 LEU A O 1
ATOM 2245 N N . TYR A 1 297 ? -0.851 0.250 -0.328 1.00 97.38 297 TYR A N 1
ATOM 2246 C CA . TYR A 1 297 ? -1.817 -0.267 0.616 1.00 97.38 297 TYR A CA 1
ATOM 2247 C C . TYR A 1 297 ? -2.579 -1.464 0.044 1.00 97.38 297 TYR A C 1
ATOM 2249 O O . TYR A 1 297 ? -2.790 -1.573 -1.165 1.00 97.38 297 TYR A O 1
ATOM 2257 N N . VAL A 1 298 ? -3.042 -2.334 0.939 1.00 96.75 298 VAL A N 1
ATOM 2258 C CA . VAL A 1 298 ? -3.840 -3.525 0.619 1.00 96.75 298 VAL A CA 1
ATOM 2259 C C . VAL A 1 298 ? -5.082 -3.621 1.507 1.00 96.75 298 VAL A C 1
ATOM 2261 O O . VAL A 1 298 ? -5.118 -3.025 2.591 1.00 96.75 298 VAL A O 1
ATOM 2264 N N . ARG A 1 299 ? -6.093 -4.372 1.059 1.00 93.62 299 ARG A N 1
ATOM 2265 C CA . ARG A 1 299 ? -7.273 -4.749 1.858 1.00 93.62 299 ARG A CA 1
ATOM 2266 C C . ARG A 1 299 ? -7.953 -6.022 1.348 1.00 93.62 299 ARG A C 1
ATOM 2268 O O . ARG A 1 299 ? -7.738 -6.387 0.166 1.00 93.62 299 ARG A O 1
#

Sequence (299 aa):
MTKMFAAVTLVLALCWLACVPGAILREDNDGRLIVNTTDPTQPVLVNGVDVQAVQQELHELQDELQQLREEQMMTDTTTGQLDALWSVANGHSRVCSVAPERAAQLGEKCETQLAGGATKPWTLAARFANDGIDTWTWNRCDLWHNAALLGEAQGSSDFKGRAWLAPANDLLFLSNTGEWIAYENALGSQSLAALFTGLPLPCASGCFSFTPTQKNIAPNANRCSDTMFANPKDSDVGPHQNTCGFAWGFRHNNGCPLDDVGSFGSFGPNSEERSVEEPSLGFLGGELAQGMYMELYVR

pLDDT: mean 76.86, std 16.62, range [32.03, 97.81]